Protein AF-0000000085031029 (afdb_homodimer)

Nearest PDB structures (foldseek):
  2dum-assembly1_A  TM=6.840E-01  e=2.178E-05  Pyrococcus horikoshii OT3
  7d19-assembly1_A  TM=6.521E-01  e=1.868E-03  Mus musculus
  4r2l-assembly1_B-2  TM=5.845E-01  e=8.613E-04  Salmonella enterica subsp. enterica serovar Typhimurium str. LT2
  6fn2-assembly1_A  TM=5.735E-01  e=1.868E-03  Chlamydomonas reinhardtii
  8ijy-assembly1_A  TM=6.039E-01  e=2.074E-01  Synechococcus elongatus PCC 7942 = FACHB-805

Organism: Methanopyrus kandleri (strain AV19 / DSM 6324 / JCM 9639 / NBRC 100938) (NCBI:txid190192)

Sequence (258 aa):
MTRYVVLLDGSEASFEALEHALEEADEVIGVYLIDCRAFKGLNEDMARALEEFMRQEAELIRETVEKRGAEFEIVRGEGPEAVMEYAREVGADAVVVGVGHIPRFEDITFRRGIEGHVRDVPVVLVPSRMTRYVVLLDGSEASFEALEHALEEADEVIGVYLIDCRAFKGLNEDMARALEEFMRQEAELIRETVEKRGAEFEIVRGEGPEAVMEYAREVGADAVVVGVGHIPRFEDITFRRGIEGHVRDVPVVLVPSR

pLDDT: mean 88.59, std 15.65, range [34.97, 98.81]

InterPro domains:
  IPR006016 UspA [PF00582] (3-107)
  IPR014729 Rossmann-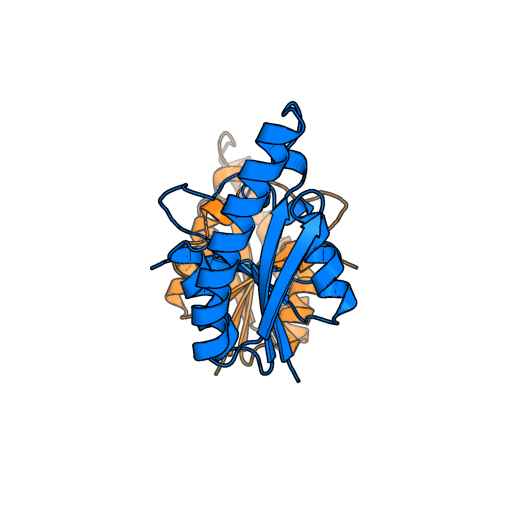like alpha/beta/alpha sandwich fold [G3DSA:3.40.50.620] (1-127)

Radius of gyration: 19.66 Å; Cα contacts (8 Å, |Δi|>4): 503; chains: 2; bounding box: 40×57×43 Å

Solvent-accessible surface area (backbone atoms only — not comparable to full-atom values): 13547 Å² total; per-residue (Å²): 135,46,31,32,30,25,51,40,78,80,43,70,22,22,51,47,22,43,53,52,43,60,75,74,29,77,38,43,34,38,31,31,73,49,45,55,67,78,41,65,92,49,53,72,68,58,36,52,52,50,51,50,52,50,50,53,53,44,50,57,45,39,53,59,38,45,74,70,73,27,43,69,47,80,43,74,32,66,47,47,59,39,56,52,50,50,33,58,73,73,60,32,64,26,37,32,35,34,34,53,85,72,54,70,82,49,43,78,54,54,46,66,43,46,63,77,67,41,56,89,39,27,34,34,38,25,37,36,131,136,48,29,31,30,25,51,42,78,79,43,72,20,22,48,49,24,43,53,52,43,59,73,72,30,76,38,42,34,38,31,32,72,48,47,55,68,78,41,66,91,50,52,70,69,57,36,51,52,52,49,52,52,51,50,53,52,44,51,57,45,38,54,58,40,46,74,72,74,27,44,68,46,78,43,75,33,66,46,46,60,41,57,49,49,49,34,59,73,73,60,32,64,26,38,31,35,36,34,52,86,73,56,66,84,47,47,78,53,53,45,69,43,45,66,77,65,41,56,86,40,28,37,33,41,26,38,36,129

Structure (mmCIF, N/CA/C/O backbone):
data_AF-0000000085031029-model_v1
#
loop_
_entity.id
_entity.type
_entity.pdbx_description
1 polymer 'Predicted nucleotide-binding protein related to universal stress protein, UspA'
#
loop_
_atom_site.group_PDB
_atom_site.id
_atom_site.type_symbol
_atom_site.label_atom_id
_atom_site.label_alt_id
_atom_site.label_comp_id
_atom_site.label_asym_id
_atom_site.label_entity_id
_atom_site.label_seq_id
_atom_site.pdbx_PDB_ins_code
_atom_site.Cartn_x
_atom_site.Cartn_y
_atom_site.Cartn_z
_atom_site.occupancy
_atom_site.B_iso_or_equiv
_atom_site.auth_seq_id
_atom_site.auth_comp_id
_atom_site.auth_asym_id
_atom_site.auth_atom_id
_atom_site.pdbx_PDB_model_num
ATOM 1 N N . MET A 1 1 ? 18.891 -9.5 2.553 1 89.44 1 MET A N 1
ATOM 2 C CA . MET A 1 1 ? 18.422 -9.484 1.169 1 89.44 1 MET A CA 1
ATOM 3 C C . MET A 1 1 ? 16.938 -9.188 1.098 1 89.44 1 MET A C 1
ATOM 5 O O . MET A 1 1 ? 16.141 -9.797 1.817 1 89.44 1 MET A O 1
ATOM 9 N N . THR A 1 2 ? 16.438 -8.195 0.351 1 95.81 2 THR A N 1
ATOM 10 C CA . THR A 1 2 ? 15.047 -7.766 0.249 1 95.81 2 THR A CA 1
ATOM 11 C C . THR A 1 2 ? 14.32 -8.531 -0.855 1 95.81 2 THR A C 1
ATOM 13 O O . THR A 1 2 ? 14.789 -8.578 -1.995 1 95.81 2 THR A O 1
ATOM 16 N N . ARG A 1 3 ? 13.242 -9.219 -0.499 1 98.44 3 ARG A N 1
ATOM 17 C CA . ARG A 1 3 ? 12.445 -10.016 -1.428 1 98.44 3 ARG A CA 1
ATOM 18 C C . ARG A 1 3 ? 11.047 -9.422 -1.587 1 98.44 3 ARG A C 1
ATOM 20 O O . ARG A 1 3 ? 10.336 -9.219 -0.6 1 98.44 3 ARG A O 1
ATOM 27 N N . TYR A 1 4 ? 10.641 -9.172 -2.848 1 98.56 4 TYR A N 1
ATOM 28 C CA . TYR A 1 4 ? 9.289 -8.688 -3.127 1 98.56 4 TYR A CA 1
ATOM 29 C C . TYR A 1 4 ? 8.516 -9.688 -3.975 1 98.56 4 TYR A C 1
ATOM 31 O O . TYR A 1 4 ? 9.086 -10.359 -4.832 1 98.56 4 TYR A O 1
ATOM 39 N N . VAL A 1 5 ? 7.305 -9.75 -3.676 1 98 5 VAL A N 1
ATOM 40 C CA . VAL A 1 5 ? 6.344 -10.43 -4.535 1 98 5 VAL A CA 1
ATOM 41 C C . VAL A 1 5 ? 5.484 -9.406 -5.27 1 98 5 VAL A C 1
ATOM 43 O O . VAL A 1 5 ? 4.941 -8.484 -4.656 1 98 5 VAL A O 1
ATOM 46 N N . VAL A 1 6 ? 5.402 -9.547 -6.594 1 97.12 6 VAL A N 1
ATOM 47 C CA . VAL A 1 6 ? 4.637 -8.609 -7.406 1 97.12 6 VAL A CA 1
ATOM 48 C C . VAL A 1 6 ? 3.432 -9.312 -8.016 1 97.12 6 VAL A C 1
ATOM 50 O O . VAL A 1 6 ? 3.578 -10.352 -8.672 1 97.12 6 VAL A O 1
ATOM 53 N N . LEU A 1 7 ? 2.26 -8.75 -7.746 1 95.12 7 LEU A N 1
ATOM 54 C CA . LEU A 1 7 ? 1.066 -9.281 -8.391 1 95.12 7 LEU A CA 1
ATOM 55 C C . LEU A 1 7 ? 0.965 -8.797 -9.836 1 95.12 7 LEU A C 1
ATOM 57 O O . LEU A 1 7 ? 0.921 -7.594 -10.086 1 95.12 7 LEU A O 1
ATOM 61 N N . LEU A 1 8 ? 0.876 -9.789 -10.758 1 94.88 8 LEU A N 1
ATOM 62 C CA . LEU A 1 8 ? 0.839 -9.469 -12.18 1 94.88 8 LEU A CA 1
ATOM 63 C C . LEU A 1 8 ? -0.472 -9.93 -12.805 1 94.88 8 LEU A C 1
ATOM 65 O O . LEU A 1 8 ? -0.967 -11.016 -12.492 1 94.88 8 LEU A O 1
ATOM 69 N N . ASP A 1 9 ? -0.944 -9.031 -13.656 1 90.62 9 ASP A N 1
ATOM 70 C CA . ASP A 1 9 ? -2.16 -9.398 -14.375 1 90.62 9 ASP A CA 1
ATOM 71 C C . ASP A 1 9 ? -2.043 -9.062 -15.859 1 90.62 9 ASP A C 1
ATOM 73 O O . ASP A 1 9 ? -3.041 -9.062 -16.578 1 90.62 9 ASP A O 1
ATOM 77 N N . GLY A 1 10 ? -0.882 -8.641 -16.25 1 91.31 10 GLY A N 1
ATOM 78 C CA . GLY A 1 10 ? -0.635 -8.336 -17.656 1 91.31 10 GLY A CA 1
ATOM 79 C C . GLY A 1 10 ? -0.913 -6.887 -18.016 1 91.31 10 GLY A C 1
ATOM 80 O O . GLY A 1 10 ? -0.657 -6.457 -19.141 1 91.31 10 GLY A O 1
ATOM 81 N N . SER A 1 11 ? -1.438 -6.121 -17.094 1 88.25 11 SER A N 1
ATOM 82 C CA . SER A 1 11 ? -1.7 -4.707 -17.359 1 88.25 11 SER A CA 1
ATOM 83 C C . SER A 1 11 ? -0.416 -3.887 -17.297 1 88.25 11 SER A C 1
ATOM 85 O O . SER A 1 11 ? 0.598 -4.348 -16.766 1 88.25 11 SER A O 1
ATOM 87 N N . GLU A 1 12 ? -0.52 -2.711 -17.844 1 90.5 12 GLU A N 1
ATOM 88 C CA . GLU A 1 12 ? 0.608 -1.786 -17.781 1 90.5 12 GLU A CA 1
ATOM 89 C C . GLU A 1 12 ? 0.966 -1.449 -16.328 1 90.5 12 GLU A C 1
ATOM 91 O O . GLU A 1 12 ? 2.145 -1.403 -15.969 1 90.5 12 GLU A O 1
ATOM 96 N N . ALA A 1 13 ? -0.049 -1.291 -15.523 1 90.94 13 ALA A N 1
ATOM 97 C CA . ALA A 1 13 ? 0.169 -0.956 -14.117 1 90.94 13 ALA A CA 1
ATOM 98 C C . ALA A 1 13 ? 0.934 -2.064 -13.398 1 90.94 13 ALA A C 1
ATOM 100 O O . ALA A 1 13 ? 1.821 -1.791 -12.586 1 90.94 13 ALA A O 1
ATOM 101 N N . SER A 1 14 ? 0.555 -3.336 -13.695 1 92.94 14 SER A N 1
ATOM 102 C CA . SER A 1 14 ? 1.222 -4.441 -13.016 1 92.94 14 SER A CA 1
ATOM 103 C C . SER A 1 14 ? 2.68 -4.559 -13.445 1 92.94 14 SER A C 1
ATOM 105 O O . SER A 1 14 ? 3.541 -4.93 -12.648 1 92.94 14 SER A O 1
ATOM 107 N N . PHE A 1 15 ? 3.008 -4.188 -14.672 1 94.44 15 PHE A N 1
ATOM 108 C CA . PHE A 1 15 ? 4.395 -4.254 -15.117 1 94.44 15 PHE A CA 1
ATOM 109 C C . PHE A 1 15 ? 5.191 -3.074 -14.578 1 94.44 15 PHE A C 1
ATOM 111 O O . PHE A 1 15 ? 6.383 -3.203 -14.289 1 94.44 15 PHE A O 1
ATOM 118 N N . GLU A 1 16 ? 4.535 -1.964 -14.43 1 94.31 16 GLU A N 1
ATOM 119 C CA . GLU A 1 16 ? 5.207 -0.858 -13.758 1 94.31 16 GLU A CA 1
ATOM 120 C C . GLU A 1 16 ? 5.547 -1.215 -12.312 1 94.31 16 GLU A C 1
ATOM 122 O O . GLU A 1 16 ? 6.602 -0.836 -11.805 1 94.31 16 GLU A O 1
ATOM 127 N N . ALA A 1 17 ? 4.629 -1.928 -11.703 1 95.25 17 ALA A N 1
ATOM 128 C CA . ALA A 1 17 ? 4.91 -2.434 -10.359 1 95.25 17 ALA A CA 1
ATOM 129 C C . ALA A 1 17 ? 6.117 -3.365 -10.367 1 95.25 17 ALA A C 1
ATOM 131 O O . ALA A 1 17 ? 6.941 -3.332 -9.445 1 95.25 17 ALA A O 1
ATOM 132 N N . LEU A 1 18 ? 6.211 -4.172 -11.398 1 97.5 18 LEU A N 1
ATOM 133 C CA . LEU A 1 18 ? 7.355 -5.066 -11.523 1 97.5 18 LEU A CA 1
ATOM 134 C C . LEU A 1 18 ? 8.656 -4.27 -11.633 1 97.5 18 LEU A C 1
ATOM 136 O O . LEU A 1 18 ? 9.633 -4.578 -10.953 1 97.5 18 LEU A O 1
ATOM 140 N N . GLU A 1 19 ? 8.656 -3.271 -12.438 1 97.56 19 GLU A N 1
ATOM 141 C CA . GLU A 1 19 ? 9.852 -2.443 -12.594 1 97.56 19 GLU A CA 1
ATOM 142 C C . GLU A 1 19 ? 10.242 -1.781 -11.273 1 97.56 19 GLU A C 1
ATOM 144 O O . GLU A 1 19 ? 11.422 -1.756 -10.914 1 97.56 19 GLU A O 1
ATOM 149 N N . HIS A 1 20 ? 9.258 -1.261 -10.625 1 96.69 20 HIS A N 1
ATOM 150 C CA . HIS A 1 20 ? 9.492 -0.666 -9.312 1 96.69 20 HIS A CA 1
ATOM 151 C C . HIS A 1 20 ? 10.141 -1.667 -8.359 1 96.69 20 HIS A C 1
ATOM 153 O O . HIS A 1 20 ? 11.117 -1.342 -7.68 1 96.69 20 HIS A O 1
ATOM 159 N N . ALA A 1 21 ? 9.578 -2.859 -8.32 1 98.06 21 ALA A N 1
ATOM 160 C CA . ALA A 1 21 ? 10.086 -3.906 -7.434 1 98.06 21 ALA A CA 1
ATOM 161 C C . ALA A 1 21 ? 11.531 -4.262 -7.773 1 98.06 21 ALA A C 1
ATOM 163 O O . ALA A 1 21 ? 12.352 -4.457 -6.875 1 98.06 21 ALA A O 1
ATOM 164 N N . LEU A 1 22 ? 11.828 -4.312 -9.047 1 98.06 22 LEU A N 1
ATOM 165 C CA . LEU A 1 22 ? 13.164 -4.688 -9.484 1 98.06 22 LEU A CA 1
ATOM 166 C C . LEU A 1 22 ? 14.188 -3.635 -9.078 1 98.06 22 LEU A C 1
ATOM 168 O O . LEU A 1 22 ? 15.352 -3.953 -8.844 1 98.06 22 LEU A O 1
ATOM 172 N N . GLU A 1 23 ? 13.781 -2.412 -8.93 1 96.31 23 GLU A N 1
ATOM 173 C CA . GLU A 1 23 ? 14.664 -1.328 -8.5 1 96.31 23 GLU A CA 1
ATOM 174 C C . GLU A 1 23 ? 14.891 -1.361 -6.992 1 96.31 23 GLU A C 1
ATOM 176 O O . GLU A 1 23 ? 15.93 -0.913 -6.504 1 96.31 23 GLU A O 1
ATOM 181 N N . GLU A 1 24 ? 13.992 -1.952 -6.312 1 95.5 24 GLU A N 1
ATOM 182 C CA . GLU A 1 24 ? 13.984 -1.757 -4.867 1 95.5 24 GLU A CA 1
ATOM 183 C C . GLU A 1 24 ? 14.406 -3.029 -4.137 1 95.5 24 GLU A C 1
ATOM 185 O O . GLU A 1 24 ? 14.82 -2.977 -2.977 1 95.5 24 GLU A O 1
ATOM 190 N N . ALA A 1 25 ? 14.281 -4.188 -4.773 1 97.25 25 ALA A N 1
ATOM 191 C CA . ALA A 1 25 ? 14.484 -5.449 -4.066 1 97.25 25 ALA A CA 1
ATOM 192 C C . ALA A 1 25 ? 15.609 -6.262 -4.707 1 97.25 25 ALA A C 1
ATOM 194 O O . ALA A 1 25 ? 15.891 -6.117 -5.898 1 97.25 25 ALA A O 1
ATOM 195 N N . ASP A 1 26 ? 16.172 -7.086 -3.934 1 97.69 26 ASP A N 1
ATOM 196 C CA . ASP A 1 26 ? 17.219 -7.973 -4.418 1 97.69 26 ASP A CA 1
ATOM 197 C C . ASP A 1 26 ? 16.641 -9.172 -5.16 1 97.69 26 ASP A C 1
ATOM 199 O O . ASP A 1 26 ? 17.234 -9.672 -6.113 1 97.69 26 ASP A O 1
ATOM 203 N N . GLU A 1 27 ? 15.562 -9.625 -4.688 1 98.44 27 GLU A N 1
ATOM 204 C CA . GLU A 1 27 ? 14.836 -10.75 -5.273 1 98.44 27 GLU A CA 1
ATOM 205 C C . GLU A 1 27 ? 13.383 -10.383 -5.551 1 98.44 27 GLU A C 1
ATOM 207 O O . GLU A 1 27 ? 12.688 -9.859 -4.676 1 98.44 27 GLU A O 1
ATOM 212 N N . VAL A 1 28 ? 12.984 -10.656 -6.773 1 98.75 28 VAL A N 1
ATOM 213 C CA . VAL A 1 28 ? 11.609 -10.336 -7.152 1 98.75 28 VAL A CA 1
ATOM 214 C C . VAL A 1 28 ? 10.938 -11.578 -7.73 1 98.75 28 VAL A C 1
ATOM 216 O O . VAL A 1 28 ? 11.492 -12.25 -8.602 1 98.75 28 VAL A O 1
ATOM 219 N N . ILE A 1 29 ? 9.766 -11.852 -7.184 1 98.81 29 ILE A N 1
ATOM 220 C CA . ILE A 1 29 ? 8.938 -12.938 -7.707 1 98.81 29 ILE A CA 1
ATOM 221 C C . ILE A 1 29 ? 7.629 -12.359 -8.242 1 98.81 29 ILE A C 1
ATOM 223 O O . ILE A 1 29 ? 6.824 -11.82 -7.488 1 98.81 29 ILE A O 1
ATOM 227 N N . GLY A 1 30 ? 7.469 -12.422 -9.531 1 98.44 30 GLY A N 1
ATOM 228 C CA . GLY A 1 30 ? 6.164 -12.133 -10.102 1 98.44 30 GLY A CA 1
ATOM 229 C C . GLY A 1 30 ? 5.156 -13.25 -9.891 1 98.44 30 GLY A C 1
ATOM 230 O O . GLY A 1 30 ? 5.488 -14.43 -10.062 1 98.44 30 GLY A O 1
ATOM 231 N N . VAL A 1 31 ? 3.949 -12.852 -9.578 1 97.44 31 VAL A N 1
ATOM 232 C CA . VAL A 1 31 ? 2.916 -13.844 -9.312 1 97.44 31 VAL A CA 1
ATOM 233 C C . VAL A 1 31 ? 1.688 -13.562 -10.172 1 97.44 31 VAL A C 1
ATOM 235 O O . VAL A 1 31 ? 1.285 -12.406 -10.32 1 97.44 31 VAL A O 1
ATOM 238 N N . TYR A 1 32 ? 1.168 -14.562 -10.734 1 96.44 32 TYR A N 1
ATOM 239 C CA . TYR A 1 32 ? -0.135 -14.555 -11.391 1 96.44 32 TYR A CA 1
ATOM 240 C C . TYR A 1 32 ? -1.143 -15.398 -10.617 1 96.44 32 TYR A C 1
ATOM 242 O O . TYR A 1 32 ? -0.899 -16.578 -10.344 1 96.44 32 TYR A O 1
ATOM 250 N N . LEU A 1 33 ? -2.268 -14.758 -10.289 1 94.88 33 LEU A N 1
ATOM 251 C CA . LEU A 1 33 ? -3.271 -15.438 -9.484 1 94.88 33 LEU A CA 1
ATOM 252 C C . LEU A 1 33 ? -4.344 -16.078 -10.367 1 94.88 33 LEU A C 1
ATOM 254 O O . LEU A 1 33 ? -4.973 -15.383 -11.172 1 94.88 33 LEU A O 1
ATOM 258 N N . ILE A 1 34 ? -4.434 -17.328 -10.297 1 94.38 34 ILE A N 1
ATOM 259 C CA . ILE A 1 34 ? -5.637 -17.984 -10.789 1 94.38 34 ILE A CA 1
ATOM 260 C C . ILE A 1 34 ? -6.707 -17.984 -9.695 1 94.38 34 ILE A C 1
ATOM 262 O O . ILE A 1 34 ? -6.695 -18.859 -8.812 1 94.38 34 ILE A O 1
ATOM 266 N N . ASP A 1 35 ? -7.547 -17.016 -9.789 1 91.12 35 ASP A N 1
ATOM 267 C CA . ASP A 1 35 ? -8.578 -16.828 -8.781 1 91.12 35 ASP A CA 1
ATOM 268 C C . ASP A 1 35 ? -9.742 -17.797 -8.992 1 91.12 35 ASP A C 1
ATOM 270 O O . ASP A 1 35 ? -10.547 -17.609 -9.906 1 91.12 35 ASP A O 1
ATOM 274 N N . CYS A 1 36 ? -9.891 -18.672 -8.094 1 91.75 36 CYS A N 1
ATOM 275 C CA . CYS A 1 36 ? -10.883 -19.719 -8.227 1 91.75 36 CYS A CA 1
ATOM 276 C C . CYS A 1 36 ? -12.297 -19.172 -8.125 1 91.75 36 CYS A C 1
ATOM 278 O O . CYS A 1 36 ? -13.258 -19.812 -8.555 1 91.75 36 CYS A O 1
ATOM 280 N N . ARG A 1 37 ? -12.398 -17.969 -7.629 1 90.5 37 ARG A N 1
ATOM 281 C CA . ARG A 1 37 ? -13.711 -17.328 -7.543 1 90.5 37 ARG A CA 1
ATOM 282 C C . ARG A 1 37 ? -14.289 -17.078 -8.93 1 90.5 37 ARG A C 1
ATOM 284 O O . ARG A 1 37 ? -15.508 -16.984 -9.094 1 90.5 37 ARG A O 1
ATOM 291 N N . ALA A 1 38 ? -13.461 -16.984 -9.922 1 88.38 38 ALA A N 1
ATOM 292 C CA . ALA A 1 38 ? -13.875 -16.688 -11.289 1 88.38 38 ALA A CA 1
ATOM 293 C C . ALA A 1 38 ? -14.594 -17.891 -11.906 1 88.38 38 ALA A C 1
ATOM 295 O O . ALA A 1 38 ? -15.266 -17.766 -12.93 1 88.38 38 ALA A O 1
ATOM 296 N N . PHE A 1 39 ? -14.477 -19.062 -11.25 1 92.69 39 PHE A N 1
ATOM 297 C CA . PHE A 1 39 ? -15.023 -20.297 -11.828 1 92.69 39 PHE A CA 1
ATOM 298 C C . PHE A 1 39 ? -16.406 -20.594 -11.25 1 92.69 39 PHE A C 1
ATOM 300 O O . PHE A 1 39 ? -17.078 -21.516 -11.703 1 92.69 39 PHE A O 1
ATOM 307 N N . LYS A 1 40 ? -16.703 -19.859 -10.266 1 91.5 40 LYS A N 1
ATOM 308 C CA . LYS A 1 40 ? -17.969 -20.141 -9.594 1 91.5 40 LYS A CA 1
ATOM 309 C C . LYS A 1 40 ? -19.141 -20.047 -10.562 1 91.5 40 LYS A C 1
ATOM 311 O O . LYS A 1 40 ? -19.266 -19.078 -11.297 1 91.5 40 LYS A O 1
ATOM 316 N N . GLY A 1 41 ? -20 -21.078 -10.57 1 93.81 41 GLY A N 1
ATOM 317 C CA . GLY A 1 41 ? -21.188 -21.109 -11.391 1 93.81 41 GLY A CA 1
ATOM 318 C C . GLY A 1 41 ? -20.953 -21.656 -12.781 1 93.81 41 GLY A C 1
ATOM 319 O O . GLY A 1 41 ? -21.891 -21.812 -13.562 1 93.81 41 GLY A O 1
ATOM 320 N N . LEU A 1 42 ? -19.703 -21.859 -13.156 1 95.44 42 LEU A N 1
ATOM 321 C CA . LEU A 1 42 ? -19.375 -22.422 -14.469 1 95.44 42 LEU A CA 1
ATOM 322 C C . LEU A 1 42 ? -19.453 -23.938 -14.453 1 95.44 42 LEU A C 1
ATOM 324 O O . LEU A 1 42 ? -19.172 -24.562 -13.438 1 95.44 42 LEU A O 1
ATOM 328 N N . ASN A 1 43 ? -19.922 -24.438 -15.516 1 96 43 ASN A N 1
ATOM 329 C CA . ASN A 1 43 ? -19.781 -25.891 -15.625 1 96 43 ASN A CA 1
ATOM 330 C C . ASN A 1 43 ? -18.344 -26.312 -15.875 1 96 43 ASN A C 1
ATOM 332 O O . ASN A 1 43 ? -17.469 -25.453 -16.078 1 96 43 ASN A O 1
ATOM 336 N N . GLU A 1 44 ? -18.109 -27.594 -15.922 1 95.5 44 GLU A N 1
ATOM 337 C CA . GLU A 1 44 ? -16.75 -28.109 -15.953 1 95.5 44 GLU A CA 1
ATOM 338 C C . GLU A 1 44 ? -16.031 -27.703 -17.234 1 95.5 44 GLU A C 1
ATOM 340 O O . GLU A 1 44 ? -14.867 -27.312 -17.203 1 95.5 44 GLU A O 1
ATOM 345 N N . ASP A 1 45 ? -16.734 -27.781 -18.328 1 96.44 45 ASP A N 1
ATOM 346 C CA . ASP A 1 45 ? -16.125 -27.469 -19.625 1 96.44 45 ASP A CA 1
ATOM 347 C C . ASP A 1 45 ? -15.758 -26 -19.703 1 96.44 45 ASP A C 1
ATOM 349 O O . ASP A 1 45 ? -14.672 -25.656 -20.172 1 96.44 45 ASP A O 1
ATOM 353 N N . MET A 1 46 ? -16.609 -25.219 -19.234 1 96.75 46 MET A N 1
ATOM 354 C CA . MET A 1 46 ? -16.375 -23.781 -19.25 1 96.75 46 MET A CA 1
ATOM 355 C C . MET A 1 46 ? -15.242 -23.406 -18.312 1 96.75 46 MET A C 1
ATOM 357 O O . MET A 1 46 ? -14.414 -22.547 -18.625 1 96.75 46 MET A O 1
ATOM 361 N N . ALA A 1 47 ? -15.227 -24.031 -17.156 1 95.69 47 ALA A N 1
ATOM 362 C CA . ALA A 1 47 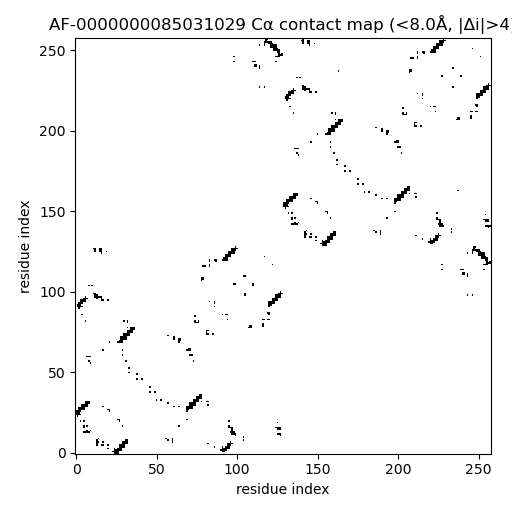? -14.172 -23.781 -16.172 1 95.69 47 ALA A CA 1
ATOM 363 C C . ALA A 1 47 ? -12.805 -24.172 -16.719 1 95.69 47 ALA A C 1
ATOM 365 O O . ALA A 1 47 ? -11.828 -23.422 -16.578 1 95.69 47 ALA A O 1
ATOM 366 N N . ARG A 1 48 ? -12.805 -25.281 -17.344 1 95.94 48 ARG A N 1
ATOM 367 C CA . ARG A 1 48 ? -11.555 -25.766 -17.922 1 95.94 48 ARG A CA 1
ATOM 368 C C . ARG A 1 48 ? -11.055 -24.828 -19.016 1 95.94 48 ARG A C 1
ATOM 370 O O . ARG A 1 48 ? -9.859 -24.516 -19.078 1 95.94 48 ARG A O 1
ATOM 377 N N . ALA A 1 49 ? -11.922 -24.391 -19.828 1 96.5 49 ALA A N 1
ATOM 378 C CA . ALA A 1 49 ? -11.555 -23.469 -20.906 1 96.5 49 ALA A CA 1
ATOM 379 C C . ALA A 1 49 ? -11.023 -22.156 -20.359 1 96.5 49 ALA A C 1
ATOM 381 O O . ALA A 1 49 ? -10.016 -21.625 -20.844 1 96.5 49 ALA A O 1
ATOM 382 N N . LEU A 1 50 ? -11.68 -21.656 -19.359 1 95.38 50 LEU A N 1
ATOM 383 C CA . LEU A 1 50 ? -11.258 -20.391 -18.766 1 95.38 50 LEU A CA 1
ATOM 384 C C . LEU A 1 50 ? -9.891 -20.547 -18.109 1 95.38 50 LEU A C 1
ATOM 386 O O . LEU A 1 50 ? -9.031 -19.672 -18.25 1 95.38 50 LEU A O 1
ATOM 390 N N . GLU A 1 51 ? -9.719 -21.578 -17.406 1 95.12 51 GLU A N 1
ATOM 391 C CA . GLU A 1 51 ? -8.43 -21.781 -16.75 1 95.12 51 GLU A CA 1
ATOM 392 C C . GLU A 1 51 ? -7.301 -21.891 -17.781 1 95.12 51 GLU A C 1
ATOM 394 O O . GLU A 1 51 ? -6.203 -21.375 -17.562 1 95.12 51 GLU A O 1
ATOM 399 N N . GLU A 1 52 ? -7.621 -22.594 -18.844 1 96.06 52 GLU A N 1
ATOM 400 C CA . GLU A 1 52 ? -6.621 -22.703 -19.906 1 96.06 52 GLU A CA 1
ATOM 401 C C . GLU A 1 52 ? -6.254 -21.328 -20.453 1 96.06 52 GLU A C 1
ATOM 403 O O . GLU A 1 52 ? -5.082 -21.047 -20.719 1 96.06 52 GLU A O 1
ATOM 408 N N . PHE A 1 53 ? -7.25 -20.562 -20.688 1 95.69 53 PHE A N 1
ATOM 409 C CA . PHE A 1 53 ? -7.02 -19.188 -21.141 1 95.69 53 PHE A CA 1
ATOM 410 C C . PHE A 1 53 ? -6.145 -18.438 -20.156 1 95.69 53 PHE A C 1
ATOM 412 O O . PHE A 1 53 ? -5.184 -17.766 -20.547 1 95.69 53 PHE A O 1
ATOM 419 N N . MET A 1 54 ? -6.406 -18.547 -18.875 1 95.38 54 MET A N 1
ATOM 420 C CA . MET A 1 54 ? -5.641 -17.859 -17.828 1 95.38 54 MET A CA 1
ATOM 421 C C . MET A 1 54 ? -4.199 -18.359 -17.797 1 95.38 54 MET A C 1
ATOM 423 O O . MET A 1 54 ? -3.271 -17.562 -17.625 1 95.38 54 MET A O 1
ATOM 427 N N . ARG A 1 55 ? -4.039 -19.625 -17.984 1 96.44 55 ARG A N 1
ATOM 428 C CA . ARG A 1 55 ? -2.697 -20.188 -17.984 1 96.44 55 ARG A CA 1
ATOM 429 C C . ARG A 1 55 ? -1.882 -19.672 -19.172 1 96.44 55 ARG A C 1
ATOM 431 O O . ARG A 1 55 ? -0.689 -19.406 -19.031 1 96.44 55 ARG A O 1
ATOM 438 N N . GLN A 1 56 ? -2.52 -19.594 -20.281 1 96.69 56 GLN A N 1
ATOM 439 C CA . GLN A 1 56 ? -1.833 -19.047 -21.438 1 96.69 56 GLN A CA 1
ATOM 440 C C . GLN A 1 56 ? -1.406 -17.609 -21.203 1 96.69 56 GLN A C 1
ATOM 442 O O . GLN A 1 56 ? -0.289 -17.219 -21.547 1 96.69 56 GLN A O 1
ATOM 447 N N . GLU A 1 57 ? -2.307 -16.844 -20.672 1 95.56 57 GLU A N 1
ATOM 448 C CA . GLU A 1 57 ? -1.971 -15.477 -20.312 1 95.56 57 GLU A CA 1
ATOM 449 C C . GLU A 1 57 ? -0.796 -15.43 -19.328 1 95.56 57 GLU A C 1
ATOM 451 O O . GLU A 1 57 ? 0.128 -14.633 -19.5 1 95.56 57 GLU A O 1
ATOM 456 N N . ALA A 1 58 ? -0.847 -16.312 -18.391 1 97.25 58 ALA A N 1
ATOM 457 C CA . ALA A 1 58 ? 0.207 -16.375 -17.375 1 97.25 58 ALA A CA 1
ATOM 458 C C . ALA A 1 58 ? 1.561 -16.672 -18.016 1 97.25 58 ALA A C 1
ATOM 460 O O . ALA A 1 58 ? 2.58 -16.109 -17.625 1 97.25 58 ALA A O 1
ATOM 461 N N . GLU A 1 59 ? 1.539 -17.547 -18.984 1 97.69 59 GLU A N 1
ATOM 462 C CA . GLU A 1 59 ? 2.791 -17.922 -19.641 1 97.69 59 GLU A CA 1
ATOM 463 C C . GLU A 1 59 ? 3.391 -16.75 -20.406 1 97.69 59 GLU A C 1
ATOM 465 O O . GLU A 1 59 ? 4.613 -16.578 -20.438 1 97.69 59 GLU A O 1
ATOM 470 N N . LEU A 1 60 ? 2.566 -15.992 -21 1 97.06 60 LEU A N 1
ATOM 471 C CA . LEU A 1 60 ? 3.053 -14.797 -21.672 1 97.06 60 LEU A CA 1
ATOM 472 C C . LEU A 1 60 ? 3.672 -13.82 -20.688 1 97.06 60 LEU A C 1
ATOM 474 O O . LEU A 1 60 ? 4.727 -13.242 -20.953 1 97.06 60 LEU A O 1
ATOM 478 N N . ILE A 1 61 ? 3.059 -13.711 -19.578 1 97.5 61 ILE A N 1
ATOM 479 C CA . ILE A 1 61 ? 3.561 -12.828 -18.531 1 97.5 61 ILE A CA 1
ATOM 480 C C . ILE A 1 61 ? 4.875 -13.383 -17.969 1 97.5 61 ILE A C 1
ATOM 482 O O . ILE A 1 61 ? 5.816 -12.625 -17.734 1 97.5 61 ILE A O 1
ATOM 486 N N . ARG A 1 62 ? 4.93 -14.68 -17.812 1 98.44 62 ARG A N 1
ATOM 487 C CA . ARG A 1 62 ? 6.141 -15.336 -17.328 1 98.44 62 ARG A CA 1
ATOM 488 C C . ARG A 1 62 ? 7.348 -14.953 -18.188 1 98.44 62 ARG A C 1
ATOM 490 O O . ARG A 1 62 ? 8.398 -14.594 -17.656 1 98.44 62 ARG A O 1
ATOM 497 N N . GLU A 1 63 ? 7.168 -15.008 -19.438 1 97.88 63 GLU A N 1
ATOM 498 C CA . GLU A 1 63 ? 8.266 -14.703 -20.344 1 97.88 63 GLU A CA 1
ATOM 499 C C . GLU A 1 63 ? 8.797 -13.289 -20.109 1 97.88 63 GLU A C 1
ATOM 501 O O . GLU A 1 63 ? 10.016 -13.078 -20.047 1 97.88 63 GLU A O 1
ATOM 506 N N . THR A 1 64 ? 7.91 -12.383 -20 1 96.81 64 THR A N 1
ATOM 507 C CA . THR A 1 64 ? 8.281 -10.992 -19.781 1 96.81 64 THR A CA 1
ATOM 508 C C . THR A 1 64 ? 9 -10.836 -18.438 1 96.81 64 THR A C 1
ATOM 510 O O . THR A 1 64 ? 10.023 -10.156 -18.344 1 96.81 64 THR A O 1
ATOM 513 N N . VAL A 1 65 ? 8.516 -11.469 -17.453 1 98.5 65 VAL A N 1
ATOM 514 C CA . VAL A 1 65 ? 9.031 -11.367 -16.094 1 98.5 65 VAL A CA 1
ATOM 515 C C . VAL A 1 65 ? 10.43 -11.984 -16.016 1 98.5 65 VAL A C 1
ATOM 517 O O . VAL A 1 65 ? 11.359 -11.375 -15.484 1 98.5 65 VAL A O 1
ATOM 520 N N . GLU A 1 66 ? 10.578 -13.141 -16.625 1 98.19 66 GLU A N 1
ATOM 521 C CA . GLU A 1 66 ? 11.859 -13.852 -16.578 1 98.19 66 GLU A CA 1
ATOM 522 C C . GLU A 1 66 ? 12.914 -13.141 -17.422 1 98.19 66 GLU A C 1
ATOM 524 O O . GLU A 1 66 ? 14.094 -13.133 -17.062 1 98.19 66 GLU A O 1
ATOM 529 N N . LYS A 1 67 ? 12.484 -12.484 -18.438 1 97.62 67 LYS A N 1
ATOM 530 C CA . LYS A 1 67 ? 13.398 -11.695 -19.25 1 97.62 67 LYS A CA 1
ATOM 531 C C . LYS A 1 67 ? 13.977 -10.523 -18.453 1 97.62 67 LYS A C 1
ATOM 533 O O . LYS A 1 67 ? 15.086 -10.062 -18.734 1 97.62 67 LYS A O 1
ATOM 538 N N . ARG A 1 68 ? 13.305 -10.125 -17.469 1 97.19 68 ARG A N 1
ATOM 539 C CA . ARG A 1 68 ? 13.734 -9 -16.656 1 97.19 68 ARG A CA 1
ATOM 540 C C . ARG A 1 68 ? 14.539 -9.469 -15.445 1 97.19 68 ARG A C 1
ATOM 542 O O . ARG A 1 68 ? 14.93 -8.656 -14.602 1 97.19 68 ARG A O 1
ATOM 549 N N . GLY A 1 69 ? 14.664 -10.758 -15.305 1 96.94 69 GLY A N 1
ATOM 550 C CA . GLY A 1 69 ? 15.516 -11.305 -14.25 1 96.94 69 GLY A CA 1
ATOM 551 C C . GLY A 1 69 ? 14.75 -11.633 -12.984 1 96.94 69 GLY A C 1
ATOM 552 O O . GLY A 1 69 ? 15.352 -11.828 -11.922 1 96.94 69 GLY A O 1
ATOM 553 N N . ALA A 1 70 ? 13.445 -11.68 -13.117 1 98.62 70 ALA A N 1
ATOM 554 C CA . ALA A 1 70 ? 12.633 -12.023 -11.953 1 98.62 70 ALA A CA 1
ATOM 555 C C . ALA A 1 70 ? 12.086 -13.445 -12.062 1 98.62 70 ALA A C 1
ATOM 557 O O . ALA A 1 70 ? 11.977 -13.992 -13.164 1 98.62 70 ALA A O 1
ATOM 558 N N . GLU A 1 71 ? 11.828 -14.008 -10.938 1 98.69 71 GLU A N 1
ATOM 559 C CA . GLU A 1 71 ? 11.133 -15.297 -10.914 1 98.69 71 GLU A CA 1
ATOM 560 C C . GLU A 1 71 ? 9.641 -15.117 -11.164 1 98.69 71 GLU A C 1
ATOM 562 O O . GLU A 1 71 ? 9.125 -14 -11.109 1 98.69 71 GLU A O 1
ATOM 567 N N . PHE A 1 72 ? 9.055 -16.203 -11.523 1 98.75 72 PHE A N 1
ATOM 568 C CA . PHE A 1 72 ? 7.629 -16.141 -11.797 1 98.75 72 PHE A CA 1
ATOM 569 C C . PHE A 1 72 ? 6.914 -17.359 -11.219 1 98.75 72 PHE A C 1
ATOM 571 O O . PHE A 1 72 ? 7.426 -18.469 -11.289 1 98.75 72 PHE A O 1
ATOM 578 N N . GLU A 1 73 ? 5.75 -17.125 -10.602 1 98.56 73 GLU A N 1
ATOM 579 C CA . GLU A 1 73 ? 4.941 -18.188 -10.008 1 98.56 73 GLU A CA 1
ATOM 580 C C . GLU A 1 73 ? 3.459 -18 -10.32 1 98.56 73 GLU A C 1
ATOM 582 O O . GLU A 1 73 ? 2.965 -16.859 -10.328 1 98.56 73 GLU A O 1
ATOM 587 N N . ILE A 1 74 ? 2.773 -19.078 -10.594 1 97.88 74 ILE A N 1
ATOM 588 C CA . ILE A 1 74 ? 1.317 -19.094 -10.672 1 97.88 74 ILE A CA 1
ATOM 589 C C . ILE A 1 74 ? 0.731 -19.578 -9.352 1 97.88 74 ILE A C 1
ATOM 591 O O . ILE A 1 74 ? 1.05 -20.672 -8.883 1 97.88 74 ILE A O 1
ATOM 595 N N . VAL A 1 75 ? -0.1 -18.75 -8.781 1 96.75 75 VAL A N 1
ATOM 596 C CA . VAL A 1 75 ? -0.757 -19.094 -7.52 1 96.75 75 VAL A CA 1
ATOM 597 C C . VAL A 1 75 ? -2.248 -19.312 -7.758 1 96.75 75 VAL A C 1
ATOM 599 O O . VAL A 1 75 ? -2.898 -18.531 -8.445 1 96.75 75 VAL A O 1
ATOM 602 N N . ARG A 1 76 ? -2.676 -20.391 -7.266 1 94.94 76 ARG A N 1
ATOM 603 C CA . ARG A 1 76 ? -4.102 -20.703 -7.34 1 94.94 76 ARG A CA 1
ATOM 604 C C . ARG A 1 76 ? -4.766 -20.562 -5.973 1 94.94 76 ARG A C 1
ATOM 606 O O . ARG A 1 76 ? -4.238 -21.047 -4.973 1 94.94 76 ARG A O 1
ATOM 613 N N . GLY A 1 77 ? -5.832 -19.828 -5.914 1 93 77 GLY A N 1
ATOM 614 C CA . GLY A 1 77 ? -6.535 -19.641 -4.652 1 93 77 GLY A CA 1
ATOM 615 C C . GLY A 1 77 ? -7.707 -18.688 -4.754 1 93 77 GLY A C 1
ATOM 616 O O . GLY A 1 77 ? -8.148 -18.344 -5.855 1 93 77 GLY A O 1
ATOM 617 N N . GLU A 1 78 ? -8.273 -18.391 -3.555 1 88.31 78 GLU A N 1
ATOM 618 C CA . GLU A 1 78 ? -9.445 -17.531 -3.506 1 88.31 78 GLU A CA 1
ATOM 619 C C . GLU A 1 78 ? -9.062 -16.094 -3.152 1 88.31 78 GLU A C 1
ATOM 621 O O . GLU A 1 78 ? -8.891 -15.766 -1.978 1 88.31 78 GLU A O 1
ATOM 626 N N . GLY A 1 79 ? -8.914 -15.281 -4.137 1 84.69 79 GLY A N 1
ATOM 627 C CA . GLY A 1 79 ? -8.75 -13.852 -3.918 1 84.69 79 GLY A CA 1
ATOM 628 C C . GLY A 1 79 ? -7.348 -13.469 -3.479 1 84.69 79 GLY A C 1
ATOM 629 O O . GLY A 1 79 ? -6.418 -14.266 -3.596 1 84.69 79 GLY A O 1
ATOM 630 N N . PRO A 1 80 ? -7.215 -12.328 -2.982 1 83.94 80 PRO A N 1
ATOM 631 C CA . PRO A 1 80 ? -5.914 -11.758 -2.621 1 83.94 80 PRO A CA 1
ATOM 632 C C . PRO A 1 80 ? -5.234 -12.508 -1.481 1 83.94 80 PRO A C 1
ATOM 634 O O . PRO A 1 80 ? -4.008 -12.477 -1.36 1 83.94 80 PRO A O 1
ATOM 637 N N . GLU A 1 81 ? -6.035 -13.156 -0.712 1 87.88 81 GLU A N 1
ATOM 638 C CA . GLU A 1 81 ? -5.48 -13.891 0.421 1 87.88 81 GLU A CA 1
ATOM 639 C C . GLU A 1 81 ? -4.477 -14.945 -0.041 1 87.88 81 GLU A C 1
ATOM 641 O O . GLU A 1 81 ? -3.498 -15.227 0.653 1 87.88 81 GLU A O 1
ATOM 646 N N . ALA A 1 82 ? -4.742 -15.469 -1.183 1 92 82 ALA A N 1
ATOM 647 C CA . ALA A 1 82 ? -3.84 -16.484 -1.716 1 92 82 ALA A CA 1
ATOM 648 C C . ALA A 1 82 ? -2.463 -15.898 -2.012 1 92 82 ALA A C 1
ATOM 650 O O . ALA A 1 82 ? -1.438 -16.531 -1.728 1 92 82 ALA A O 1
ATOM 651 N N . VAL A 1 83 ? -2.406 -14.703 -2.506 1 92.75 83 VAL A N 1
ATOM 652 C CA . VAL A 1 83 ? -1.148 -14.039 -2.824 1 92.75 83 VAL A CA 1
ATOM 653 C C . VAL A 1 83 ? -0.428 -13.648 -1.535 1 92.75 83 VAL A C 1
ATOM 655 O O . VAL A 1 83 ? 0.788 -13.828 -1.42 1 92.75 83 VAL A O 1
ATOM 658 N N . MET A 1 84 ? -1.222 -13.227 -0.559 1 92.62 84 MET A N 1
ATOM 659 C CA . MET A 1 84 ? -0.637 -12.836 0.721 1 92.62 84 MET A CA 1
ATOM 660 C C . MET A 1 84 ? -0.031 -14.039 1.433 1 92.62 84 MET A C 1
ATOM 662 O O . MET A 1 84 ? 1.046 -13.945 2.023 1 92.62 84 MET A O 1
ATOM 666 N N . GLU A 1 85 ? -0.755 -15.133 1.366 1 94 85 GLU A N 1
ATOM 667 C CA . GLU A 1 85 ? -0.251 -16.359 1.979 1 94 85 GLU A CA 1
ATOM 668 C C . GLU A 1 85 ? 1.041 -16.828 1.309 1 94 85 GLU A C 1
ATOM 670 O O . GLU A 1 85 ? 2.002 -17.188 1.987 1 94 85 GLU A O 1
ATOM 675 N N . TYR A 1 86 ? 1.04 -16.75 0.01 1 96.5 86 TYR A N 1
ATOM 676 C CA . TYR A 1 86 ? 2.248 -17.109 -0.72 1 96.5 86 TYR A CA 1
ATOM 677 C C . TYR A 1 86 ? 3.416 -16.219 -0.325 1 96.5 86 TYR A C 1
ATOM 679 O O . TYR A 1 86 ? 4.527 -16.703 -0.088 1 96.5 86 TYR A O 1
ATOM 687 N N . ALA A 1 87 ? 3.166 -14.898 -0.269 1 96.81 87 ALA A N 1
ATOM 688 C CA . ALA A 1 87 ? 4.195 -13.938 0.114 1 96.81 87 ALA A CA 1
ATOM 689 C C . ALA A 1 87 ? 4.773 -14.273 1.486 1 96.81 87 ALA A C 1
ATOM 691 O O . ALA A 1 87 ? 5.992 -14.234 1.68 1 96.81 87 ALA A O 1
ATOM 692 N N . ARG A 1 88 ? 3.896 -14.617 2.416 1 95.5 88 ARG A N 1
ATOM 693 C CA . ARG A 1 88 ? 4.336 -15 3.756 1 95.5 88 ARG A CA 1
ATOM 694 C C . ARG A 1 88 ? 5.199 -16.25 3.713 1 95.5 88 ARG A C 1
ATOM 696 O O . ARG A 1 88 ? 6.246 -16.312 4.363 1 95.5 88 ARG A O 1
ATOM 703 N N . GLU A 1 89 ? 4.758 -17.203 2.955 1 96.88 89 GLU A N 1
ATOM 704 C CA . GLU A 1 89 ? 5.438 -18.484 2.875 1 96.88 89 GLU A CA 1
ATOM 705 C C . GLU A 1 89 ? 6.859 -18.328 2.338 1 96.88 89 GLU A C 1
ATOM 707 O O . GLU A 1 89 ? 7.781 -19 2.805 1 96.88 89 GLU A O 1
ATOM 712 N N . VAL A 1 90 ? 7.035 -17.453 1.404 1 97.62 90 VAL A N 1
ATOM 713 C CA . VAL A 1 90 ? 8.344 -17.344 0.777 1 97.62 90 VAL A CA 1
ATOM 714 C C . VAL A 1 90 ? 9.18 -16.297 1.511 1 97.62 90 VAL A C 1
ATOM 716 O O . VAL A 1 90 ? 10.297 -15.977 1.099 1 97.62 90 VAL A O 1
ATOM 719 N N . GLY A 1 91 ? 8.609 -15.648 2.541 1 97.12 91 GLY A N 1
ATOM 720 C CA . GLY A 1 91 ? 9.336 -14.68 3.338 1 97.12 91 GLY A CA 1
ATOM 721 C C . GLY A 1 91 ? 9.516 -13.344 2.633 1 97.12 91 GLY A C 1
ATOM 722 O O . GLY A 1 91 ? 10.578 -12.727 2.723 1 97.12 91 GLY A O 1
ATOM 723 N N . ALA A 1 92 ? 8.516 -12.938 1.876 1 97.75 92 ALA A N 1
ATOM 724 C CA . ALA A 1 92 ? 8.602 -11.656 1.184 1 97.75 92 ALA A CA 1
ATOM 725 C C . ALA A 1 92 ? 8.57 -10.492 2.176 1 97.75 92 ALA A C 1
ATOM 727 O O . ALA A 1 92 ? 7.836 -10.531 3.166 1 97.75 92 ALA A O 1
ATOM 728 N N . ASP A 1 93 ? 9.344 -9.492 1.828 1 97.06 93 ASP A N 1
ATOM 729 C CA . ASP A 1 93 ? 9.352 -8.281 2.645 1 97.06 93 ASP A CA 1
ATOM 730 C C . ASP A 1 93 ? 8.188 -7.367 2.291 1 97.06 93 ASP A C 1
ATOM 732 O O . ASP A 1 93 ? 7.793 -6.512 3.088 1 97.06 93 ASP A O 1
ATOM 736 N N . ALA A 1 94 ? 7.652 -7.574 1.099 1 97.19 94 ALA A N 1
ATOM 737 C CA . ALA A 1 94 ? 6.48 -6.805 0.683 1 97.19 94 ALA A CA 1
ATOM 738 C C . ALA A 1 94 ? 5.805 -7.445 -0.526 1 97.19 94 ALA A C 1
ATOM 740 O O . ALA A 1 94 ? 6.438 -8.195 -1.274 1 97.19 94 ALA A O 1
ATOM 741 N N . VAL A 1 95 ? 4.555 -7.199 -0.584 1 95.44 95 VAL A N 1
ATOM 742 C CA . VAL A 1 95 ? 3.799 -7.457 -1.808 1 95.44 95 VAL A CA 1
ATOM 743 C C . VAL A 1 95 ? 3.602 -6.152 -2.574 1 95.44 95 VAL A C 1
ATOM 745 O O . VAL A 1 95 ? 3.164 -5.148 -2.006 1 95.44 95 VAL A O 1
ATOM 748 N N . VAL A 1 96 ? 3.887 -6.164 -3.865 1 95.69 96 VAL A N 1
ATOM 749 C CA . VAL A 1 96 ? 3.814 -4.961 -4.688 1 95.69 96 VAL A CA 1
ATOM 750 C C . VAL A 1 96 ? 2.668 -5.09 -5.691 1 95.69 96 VAL A C 1
ATOM 752 O O . VAL A 1 96 ? 2.557 -6.098 -6.391 1 95.69 96 VAL A O 1
ATOM 755 N N . VAL A 1 97 ? 1.849 -4.027 -5.711 1 92.44 97 VAL A N 1
ATOM 756 C CA . VAL A 1 97 ? 0.676 -4.016 -6.578 1 92.44 97 VAL A CA 1
ATOM 757 C C . VAL A 1 97 ? 0.632 -2.709 -7.367 1 92.44 97 VAL A C 1
ATOM 759 O O . VAL A 1 97 ? 0.808 -1.627 -6.801 1 92.44 97 VAL A O 1
ATOM 762 N N . GLY A 1 98 ? 0.424 -2.836 -8.672 1 92.06 98 GLY A N 1
ATOM 763 C CA . GLY A 1 98 ? 0.234 -1.654 -9.5 1 92.06 98 GLY A CA 1
ATOM 764 C C . GLY A 1 98 ? -1.174 -1.095 -9.43 1 92.06 98 GLY A C 1
ATOM 765 O O . GLY A 1 98 ? -2.148 -1.85 -9.43 1 92.06 98 GLY A O 1
ATOM 766 N N . VAL A 1 99 ? -1.165 0.282 -9.219 1 83 99 VAL A N 1
ATOM 767 C CA . VAL A 1 99 ? -2.461 0.955 -9.203 1 83 99 VAL A CA 1
ATOM 768 C C . VAL A 1 99 ? -2.58 1.878 -10.414 1 83 99 VAL A C 1
ATOM 770 O O . VAL A 1 99 ? -1.648 2.623 -10.727 1 83 99 VAL A O 1
ATOM 773 N N . GLY A 1 100 ? -3.492 1.681 -11.375 1 72.25 100 GLY A N 1
ATOM 774 C CA . GLY A 1 100 ? -3.664 2.494 -12.562 1 72.25 100 GLY A CA 1
ATOM 775 C C . GLY A 1 100 ? -5.078 3.02 -12.734 1 72.25 100 GLY A C 1
ATOM 776 O O . GLY A 1 100 ? -5.98 2.631 -11.984 1 72.25 100 GLY A O 1
ATOM 777 N N . HIS A 1 101 ? -5.254 4.27 -13.477 1 54.78 101 HIS A N 1
ATOM 778 C CA . HIS A 1 101 ? -6.512 4.926 -13.812 1 54.78 101 HIS A CA 1
ATOM 779 C C . HIS A 1 101 ? -7.523 3.928 -14.367 1 54.78 101 HIS A C 1
ATOM 781 O O . HIS A 1 101 ? -8.727 4.07 -14.141 1 54.78 101 HIS A O 1
ATOM 787 N N . ILE A 1 102 ? -7.215 3.395 -15.609 1 46.09 102 ILE A N 1
ATOM 788 C CA . ILE A 1 102 ? -8.328 2.662 -16.203 1 46.09 102 ILE A CA 1
ATOM 789 C C . ILE A 1 102 ? -8.586 1.381 -15.406 1 46.09 102 ILE A C 1
ATOM 791 O O . ILE A 1 102 ? -7.672 0.574 -15.211 1 46.09 102 ILE A O 1
ATOM 795 N N . PRO A 1 103 ? -9.648 1.408 -14.734 1 42.38 103 PRO A N 1
ATOM 796 C CA . PRO A 1 103 ? -10.086 0.273 -13.914 1 42.38 103 PRO A CA 1
ATOM 797 C C . PRO A 1 103 ? -9.875 -1.069 -14.609 1 42.38 103 PRO A C 1
ATOM 799 O O . PRO A 1 103 ? -10.469 -2.074 -14.211 1 42.38 103 PRO A O 1
ATOM 802 N N . ARG A 1 104 ? -9.055 -1.122 -15.68 1 37.66 104 ARG A N 1
ATOM 803 C CA . ARG A 1 104 ? -9.445 -2.494 -15.984 1 37.66 104 ARG A CA 1
ATOM 804 C C . ARG A 1 104 ? -9.531 -3.338 -14.719 1 37.66 104 ARG A C 1
ATOM 806 O O . ARG A 1 104 ? -10.562 -3.951 -14.438 1 37.66 104 ARG A O 1
ATOM 813 N N . PHE A 1 105 ? -8.289 -4.09 -14.547 1 35.97 105 PHE A N 1
ATOM 814 C CA . PHE A 1 105 ? -8.359 -5.109 -13.5 1 35.97 105 PHE A CA 1
ATOM 815 C C . PHE A 1 105 ? -8.414 -4.465 -12.125 1 35.97 105 PHE A C 1
ATOM 817 O O . PHE A 1 105 ? -7.449 -4.535 -11.359 1 35.97 105 PHE A O 1
ATOM 824 N N . GLU A 1 106 ? -8.469 -3.244 -11.93 1 42.47 106 GLU A N 1
ATOM 825 C CA . GLU A 1 106 ? -8.891 -2.879 -10.578 1 42.47 106 GLU A CA 1
ATOM 826 C C . GLU A 1 106 ? -9.938 -3.852 -10.047 1 42.47 106 GLU A C 1
ATOM 828 O O . GLU A 1 106 ? -10.625 -3.555 -9.07 1 42.47 106 GLU A O 1
ATOM 833 N N . ASP A 1 107 ? -10.234 -4.621 -10.898 1 41.59 107 ASP A N 1
ATOM 834 C CA . ASP A 1 107 ? -11.211 -5.59 -10.406 1 41.59 107 ASP A CA 1
ATOM 835 C C . ASP A 1 107 ? -10.883 -6.023 -8.984 1 41.59 107 ASP A C 1
ATOM 837 O O . ASP A 1 107 ? -9.758 -5.836 -8.516 1 41.59 107 ASP A O 1
ATOM 841 N N . ILE A 1 108 ? -11.492 -7.074 -8.617 1 41.16 108 ILE A N 1
ATOM 842 C CA . ILE A 1 108 ? -12.031 -7.789 -7.465 1 41.16 108 ILE A CA 1
ATOM 843 C C . ILE A 1 108 ? -10.898 -8.164 -6.508 1 41.16 108 ILE A C 1
ATOM 845 O O . ILE A 1 108 ? -11.117 -8.297 -5.301 1 41.16 108 ILE A O 1
ATOM 849 N N . THR A 1 109 ? -9.875 -8.562 -7.113 1 43.91 109 THR A N 1
ATOM 850 C CA . THR A 1 109 ? -9.117 -9.297 -6.109 1 43.91 109 THR A CA 1
ATOM 851 C C . THR A 1 109 ? -8.547 -8.352 -5.059 1 43.91 109 THR A C 1
ATOM 853 O O . THR A 1 109 ? -8.555 -8.664 -3.865 1 43.91 109 THR A O 1
ATOM 856 N N . PHE A 1 110 ? -7.961 -7.121 -5.637 1 49.72 110 PHE A N 1
ATOM 857 C CA . PHE A 1 110 ? -7.383 -6.262 -4.609 1 49.72 110 PHE A CA 1
ATOM 858 C C . PHE A 1 110 ? -8.055 -4.895 -4.605 1 49.72 110 PHE A C 1
ATOM 860 O O . PHE A 1 110 ? -7.582 -3.963 -3.951 1 49.72 110 PHE A O 1
ATOM 867 N N . ARG A 1 111 ? -9.031 -4.562 -5.547 1 48.69 111 ARG A N 1
ATOM 868 C CA . ARG A 1 111 ? -9.555 -3.234 -5.832 1 48.69 111 ARG A CA 1
ATOM 869 C C . ARG A 1 111 ? -9.852 -2.473 -4.543 1 48.69 111 ARG A C 1
ATOM 871 O O . ARG A 1 111 ? -9.609 -1.266 -4.461 1 48.69 111 ARG A O 1
ATOM 878 N N . ARG A 1 112 ? -10.586 -3.223 -3.949 1 53.09 112 ARG A N 1
ATOM 879 C CA . ARG A 1 112 ? -11.141 -2.473 -2.826 1 53.09 112 ARG A CA 1
ATOM 880 C C . ARG A 1 112 ? -10.836 -3.166 -1.502 1 53.09 112 ARG A C 1
ATOM 882 O O . ARG A 1 112 ? -10.961 -4.387 -1.394 1 53.09 112 ARG A O 1
ATOM 889 N N . GLY A 1 113 ? -10.211 -2.379 -0.955 1 64.06 113 GLY A N 1
ATOM 890 C CA . GLY A 1 113 ? -10.125 -2.836 0.423 1 64.06 113 GLY A CA 1
ATOM 891 C C . GLY A 1 113 ? -8.867 -3.625 0.714 1 64.06 113 GLY A C 1
ATOM 892 O O . GLY A 1 113 ? -8.891 -4.594 1.477 1 64.06 113 GLY A O 1
ATOM 893 N N . ILE A 1 114 ? -7.836 -3.26 -0.226 1 69.62 114 ILE A N 1
ATOM 894 C CA . ILE A 1 114 ? -6.594 -3.996 -0.024 1 69.62 114 ILE A CA 1
ATOM 895 C C . ILE A 1 114 ? -6.184 -3.92 1.445 1 69.62 114 ILE A C 1
ATOM 897 O O . ILE A 1 114 ? -5.578 -4.855 1.976 1 69.62 114 ILE A O 1
ATOM 901 N N . GLU A 1 115 ? -6.605 -2.893 2.014 1 69.88 115 GLU A N 1
ATOM 902 C CA . GLU A 1 115 ? -6.266 -2.701 3.42 1 69.88 115 GLU A CA 1
ATOM 903 C C . GLU A 1 115 ? -6.746 -3.877 4.27 1 69.88 115 GLU A C 1
ATOM 905 O O . GLU A 1 115 ? -6.109 -4.23 5.262 1 69.88 115 GLU A O 1
ATOM 910 N N . GLY A 1 116 ? -7.824 -4.391 3.742 1 72.75 116 GLY A N 1
ATOM 911 C CA . GLY A 1 116 ? -8.406 -5.496 4.484 1 72.75 116 GLY A CA 1
ATOM 912 C C . GLY A 1 116 ? -7.609 -6.781 4.371 1 72.75 116 GLY A C 1
ATOM 913 O O . GLY A 1 116 ? -7.824 -7.723 5.137 1 72.75 116 GLY A O 1
ATOM 914 N N . HIS A 1 117 ? -6.633 -6.723 3.518 1 75.12 117 HIS A N 1
ATOM 915 C CA . HIS A 1 117 ? -5.887 -7.953 3.27 1 75.12 117 HIS A CA 1
ATOM 916 C C . HIS A 1 117 ? -4.457 -7.84 3.783 1 75.12 117 HIS A C 1
ATOM 918 O O . HIS A 1 117 ? -3.697 -8.812 3.73 1 75.12 117 HIS A O 1
ATOM 924 N N . VAL A 1 118 ? -4.164 -6.68 4.219 1 80.31 118 VAL A N 1
ATOM 925 C CA . VAL A 1 118 ? -2.816 -6.445 4.73 1 80.31 118 VAL A CA 1
ATOM 926 C C . VAL A 1 118 ? -2.697 -7 6.148 1 80.31 118 VAL A C 1
ATOM 928 O O . VAL A 1 118 ? -3.297 -6.465 7.082 1 80.31 118 VAL A O 1
ATOM 931 N N . ARG A 1 119 ? -2.016 -8.117 6.348 1 79.5 119 ARG A N 1
ATOM 932 C CA . ARG A 1 119 ? -1.957 -8.727 7.672 1 79.5 119 ARG A CA 1
ATOM 933 C C . ARG A 1 119 ? -0.514 -8.984 8.094 1 79.5 119 ARG A C 1
ATOM 935 O O . ARG A 1 119 ? -0.084 -8.547 9.156 1 79.5 119 ARG A O 1
ATOM 942 N N . ASP A 1 120 ? 0.226 -9.656 7.301 1 85.06 120 ASP A N 1
ATOM 943 C CA . ASP A 1 120 ? 1.529 -10.117 7.77 1 85.06 120 ASP A CA 1
ATOM 944 C C . ASP A 1 120 ? 2.656 -9.508 6.941 1 85.06 120 ASP A C 1
ATOM 946 O O . ASP A 1 120 ? 3.791 -9.398 7.41 1 85.06 120 ASP A O 1
ATOM 950 N N . VAL A 1 121 ? 2.26 -9.148 5.828 1 93.25 121 VAL A N 1
ATOM 951 C CA . VAL A 1 121 ? 3.268 -8.625 4.91 1 93.25 121 VAL A CA 1
ATOM 952 C C . VAL A 1 121 ? 2.852 -7.242 4.418 1 93.25 121 VAL A C 1
ATOM 954 O O . VAL A 1 121 ? 1.7 -7.035 4.027 1 93.25 121 VAL A O 1
ATOM 957 N N . PRO A 1 122 ? 3.779 -6.27 4.484 1 95 122 PRO A N 1
ATOM 958 C CA . PRO A 1 122 ? 3.465 -4.953 3.92 1 95 122 PRO A CA 1
ATOM 959 C C . PRO A 1 122 ? 3.064 -5.023 2.447 1 95 122 PRO A C 1
ATOM 961 O O . PRO A 1 122 ? 3.504 -5.926 1.727 1 95 122 PRO A O 1
ATOM 964 N N . VAL A 1 123 ? 2.223 -4.109 2.057 1 93 123 VAL A N 1
ATOM 965 C CA . VAL A 1 123 ? 1.813 -4.012 0.659 1 93 123 VAL A CA 1
ATOM 966 C C . VAL A 1 123 ? 2.232 -2.654 0.094 1 93 123 VAL A C 1
ATOM 968 O O . VAL A 1 123 ? 2.008 -1.617 0.722 1 93 123 VAL A O 1
ATOM 971 N N . VAL A 1 124 ? 2.836 -2.68 -1.063 1 94.94 124 VAL A N 1
ATOM 972 C CA . VAL A 1 124 ? 3.25 -1.466 -1.758 1 94.94 124 VAL A CA 1
ATOM 973 C C . VAL A 1 124 ? 2.346 -1.228 -2.967 1 94.94 124 VAL A C 1
ATOM 975 O O . VAL A 1 124 ? 2.252 -2.076 -3.855 1 94.94 124 VAL A O 1
ATOM 978 N N . LEU A 1 125 ? 1.697 -0.133 -2.961 1 92 125 LEU A N 1
ATOM 979 C CA . LEU A 1 125 ? 0.892 0.292 -4.102 1 92 125 LEU A CA 1
ATOM 980 C C . LEU A 1 125 ? 1.682 1.235 -5.004 1 92 125 LEU A C 1
ATOM 982 O O . LEU A 1 125 ? 2.119 2.301 -4.562 1 92 125 LEU A O 1
ATOM 986 N N . VAL A 1 126 ? 1.803 0.862 -6.27 1 93.81 126 VAL A N 1
ATOM 987 C CA . VAL A 1 126 ? 2.615 1.625 -7.211 1 93.81 126 VAL A CA 1
ATOM 988 C C . VAL A 1 126 ? 1.72 2.254 -8.273 1 93.81 126 VAL A C 1
ATOM 990 O O . VAL A 1 126 ? 1.008 1.546 -8.992 1 93.81 126 VAL A O 1
ATOM 993 N N . PRO A 1 127 ? 1.743 3.57 -8.32 1 89.56 127 PRO A N 1
ATOM 994 C CA . PRO A 1 127 ? 0.927 4.215 -9.352 1 89.56 127 PRO A CA 1
ATOM 995 C C . PRO A 1 127 ? 1.476 3.998 -10.758 1 89.56 127 PRO A C 1
ATOM 997 O O . PRO A 1 127 ? 2.693 3.949 -10.953 1 89.56 127 PRO A O 1
ATOM 1000 N N . SER A 1 128 ? 0.484 3.777 -11.633 1 83.12 128 SER A N 1
ATOM 1001 C CA . SER A 1 128 ? 0.876 3.678 -13.039 1 83.12 128 SER A CA 1
ATOM 1002 C C . SER A 1 128 ? 1.016 5.059 -13.672 1 83.12 128 SER A C 1
ATOM 1004 O O . SER A 1 128 ? 0.211 5.953 -13.406 1 83.12 128 SER A O 1
ATOM 1006 N N . ARG A 1 129 ? 2.107 5.414 -14.305 1 69.25 129 ARG A N 1
ATOM 1007 C CA . ARG A 1 129 ? 2.379 6.688 -14.969 1 69.25 129 ARG A CA 1
ATOM 1008 C C . ARG A 1 129 ? 1.675 6.766 -16.312 1 69.25 129 ARG A C 1
ATOM 1010 O O . ARG A 1 129 ? 1.424 5.738 -16.953 1 69.25 129 ARG A O 1
ATOM 1017 N N . MET B 1 1 ? 19.469 8.445 -2.025 1 89.31 1 MET B N 1
ATOM 1018 C CA . MET B 1 1 ? 18.938 8.453 -0.663 1 89.31 1 MET B CA 1
ATOM 1019 C C . MET B 1 1 ? 17.438 8.242 -0.658 1 89.31 1 MET B C 1
ATOM 1021 O O . MET B 1 1 ? 16.703 8.891 -1.416 1 89.31 1 MET B O 1
ATOM 1025 N N . THR B 1 2 ? 16.859 7.277 0.068 1 95.75 2 THR B N 1
ATOM 1026 C CA . THR B 1 2 ? 15.438 6.926 0.107 1 95.75 2 THR B CA 1
ATOM 1027 C C . THR B 1 2 ? 14.711 7.734 1.177 1 95.75 2 THR B C 1
ATOM 1029 O O . THR B 1 2 ? 15.133 7.762 2.336 1 95.75 2 THR B O 1
ATOM 1032 N N . ARG B 1 3 ? 13.68 8.477 0.777 1 98.38 3 ARG B N 1
ATOM 1033 C CA . ARG B 1 3 ? 12.883 9.32 1.666 1 98.38 3 ARG B CA 1
ATOM 1034 C C . ARG B 1 3 ? 11.453 8.805 1.762 1 98.38 3 ARG B C 1
ATOM 1036 O O . ARG B 1 3 ? 10.781 8.641 0.743 1 98.38 3 ARG B O 1
ATOM 1043 N N . TYR B 1 4 ? 10.977 8.594 2.998 1 98.56 4 TYR B N 1
ATOM 1044 C CA . TYR B 1 4 ? 9.594 8.18 3.213 1 98.56 4 TYR B CA 1
ATOM 1045 C C . TYR B 1 4 ? 8.836 9.219 4.027 1 98.56 4 TYR B C 1
ATOM 1047 O O . TYR B 1 4 ? 9.406 9.867 4.906 1 98.56 4 TYR B O 1
ATOM 1055 N N . VAL B 1 5 ? 7.633 9.352 3.67 1 97.94 5 VAL B N 1
ATOM 1056 C CA . VAL B 1 5 ? 6.672 10.086 4.484 1 97.94 5 VAL B CA 1
ATOM 1057 C C . VAL B 1 5 ? 5.723 9.109 5.18 1 97.94 5 VAL B C 1
ATOM 1059 O O . VAL B 1 5 ? 5.152 8.227 4.535 1 97.94 5 VAL B O 1
ATOM 1062 N N . VAL B 1 6 ? 5.598 9.258 6.496 1 97.06 6 VAL B N 1
ATOM 1063 C CA . VAL B 1 6 ? 4.742 8.359 7.27 1 97.06 6 VAL B CA 1
ATOM 1064 C C . VAL B 1 6 ? 3.551 9.133 7.824 1 97.06 6 VAL B C 1
ATOM 1066 O O . VAL B 1 6 ? 3.725 10.164 8.484 1 97.06 6 VAL B O 1
ATOM 1069 N N . LEU B 1 7 ? 2.369 8.625 7.504 1 95.12 7 LEU B N 1
ATOM 1070 C CA . LEU B 1 7 ? 1.179 9.227 8.094 1 95.12 7 LEU B CA 1
ATOM 1071 C C . LEU B 1 7 ? 0.984 8.75 9.531 1 95.12 7 LEU B C 1
ATOM 1073 O O . LEU B 1 7 ? 0.868 7.551 9.781 1 95.12 7 LEU B O 1
ATOM 1077 N N . LEU B 1 8 ? 0.901 9.75 10.438 1 94.94 8 LEU B N 1
ATOM 1078 C CA . LEU B 1 8 ? 0.78 9.438 11.852 1 94.94 8 LEU B CA 1
ATOM 1079 C C . LEU B 1 8 ? -0.535 9.969 12.422 1 94.94 8 LEU B C 1
ATOM 1081 O O . LEU B 1 8 ? -0.958 11.078 12.086 1 94.94 8 LEU B O 1
ATOM 1085 N N . ASP B 1 9 ? -1.09 9.086 13.25 1 90.69 9 ASP B N 1
ATOM 1086 C CA . ASP B 1 9 ? -2.318 9.523 13.914 1 90.69 9 ASP B CA 1
ATOM 1087 C C . ASP B 1 9 ? -2.293 9.18 15.398 1 90.69 9 ASP B C 1
ATOM 1089 O O . ASP B 1 9 ? -3.324 9.234 16.078 1 90.69 9 ASP B O 1
ATOM 1093 N N . GLY B 1 10 ? -1.178 8.688 15.852 1 91.38 10 GLY B N 1
ATOM 1094 C CA . GLY B 1 10 ? -1.017 8.375 17.266 1 91.38 10 GLY B CA 1
ATOM 1095 C C . GLY B 1 10 ? -1.386 6.945 17.609 1 91.38 10 GLY B C 1
ATOM 1096 O O . GLY B 1 10 ? -1.205 6.504 18.734 1 91.38 10 GLY B O 1
ATOM 1097 N N . SER B 1 11 ? -1.905 6.211 16.656 1 88.19 11 SER B N 1
ATOM 1098 C CA . SER B 1 11 ? -2.256 4.816 16.906 1 88.19 11 SER B CA 1
ATOM 1099 C C . SER B 1 11 ? -1.016 3.926 16.906 1 88.19 11 SER B C 1
ATOM 1101 O O . SER B 1 11 ? 0.045 4.332 16.422 1 88.19 11 SER B O 1
ATOM 1103 N N . GLU B 1 12 ? -1.211 2.766 17.453 1 90.5 12 GLU B N 1
ATOM 1104 C CA . GLU B 1 12 ? -0.132 1.783 17.438 1 90.5 12 GLU B CA 1
ATOM 1105 C C . GLU B 1 12 ? 0.274 1.424 16.016 1 90.5 12 GLU B C 1
ATOM 1107 O O . GLU B 1 12 ? 1.464 1.314 15.703 1 90.5 12 GLU B O 1
ATOM 1112 N N . ALA B 1 13 ? -0.712 1.311 15.156 1 90.88 13 ALA B N 1
ATOM 1113 C CA . ALA B 1 13 ? -0.447 0.959 13.766 1 90.88 13 ALA B CA 1
ATOM 1114 C C . ALA B 1 13 ? 0.409 2.023 13.078 1 90.88 13 ALA B C 1
ATOM 1116 O O . ALA B 1 13 ? 1.318 1.698 12.312 1 90.88 13 ALA B O 1
ATOM 1117 N N . SER B 1 14 ? 0.089 3.309 13.352 1 92.94 14 SER B N 1
ATOM 1118 C CA . SER B 1 14 ? 0.846 4.375 12.703 1 92.94 14 SER B CA 1
ATOM 1119 C C . SER B 1 14 ? 2.285 4.418 13.203 1 92.94 14 SER B C 1
ATOM 1121 O O . SER B 1 14 ? 3.203 4.738 12.445 1 92.94 14 SER B O 1
ATOM 1123 N N . PHE B 1 15 ? 2.52 4.039 14.438 1 94.38 15 PHE B N 1
ATOM 1124 C CA . PHE B 1 15 ? 3.885 4.035 14.953 1 94.38 15 PHE B CA 1
ATOM 1125 C C . PHE B 1 15 ? 4.645 2.812 14.453 1 94.38 15 PHE B C 1
ATOM 1127 O O . PHE B 1 15 ? 5.855 2.881 14.219 1 94.38 15 PHE B O 1
ATOM 1134 N N . GLU B 1 16 ? 3.938 1.741 14.281 1 94.25 16 GLU B N 1
ATOM 1135 C CA . GLU B 1 16 ? 4.582 0.6 13.641 1 94.25 16 GLU B CA 1
ATOM 1136 C C . GLU B 1 16 ? 5.008 0.935 12.219 1 94.25 16 GLU B C 1
ATOM 1138 O O . GLU B 1 16 ? 6.066 0.503 11.758 1 94.25 16 GLU B O 1
ATOM 1143 N N . ALA B 1 17 ? 4.16 1.69 11.555 1 95.19 17 ALA B N 1
ATOM 1144 C CA . ALA B 1 17 ? 4.531 2.178 10.227 1 95.19 17 ALA B CA 1
ATOM 1145 C C . ALA B 1 17 ? 5.785 3.045 10.289 1 95.19 17 ALA B C 1
ATOM 1147 O O . ALA B 1 17 ? 6.645 2.969 9.406 1 95.19 17 ALA B O 1
ATOM 1148 N N . LEU B 1 18 ? 5.871 3.842 11.32 1 97.56 18 LEU B N 1
ATOM 1149 C CA . LEU B 1 18 ? 7.055 4.672 11.508 1 97.56 18 LEU B CA 1
ATOM 1150 C C . LEU B 1 18 ? 8.305 3.812 11.68 1 97.56 18 LEU B C 1
ATOM 1152 O O . LEU B 1 18 ? 9.328 4.066 11.047 1 97.56 18 LEU B O 1
ATOM 1156 N N . GLU B 1 19 ? 8.219 2.818 12.477 1 97.56 19 GLU B N 1
ATOM 1157 C CA . GLU B 1 19 ? 9.359 1.929 12.688 1 97.56 19 GLU B CA 1
ATOM 1158 C C . GLU B 1 19 ? 9.773 1.244 11.391 1 97.56 19 GLU B C 1
ATOM 1160 O O . GLU B 1 19 ? 10.969 1.153 11.086 1 97.56 19 GLU B O 1
ATOM 1165 N N . HIS B 1 20 ? 8.805 0.785 10.695 1 96.69 20 HIS B N 1
ATOM 1166 C CA . HIS B 1 20 ? 9.062 0.177 9.398 1 96.69 20 HIS B CA 1
ATOM 1167 C C . HIS B 1 20 ? 9.812 1.142 8.477 1 96.69 20 HIS B C 1
ATOM 1169 O O . HIS B 1 20 ? 10.797 0.764 7.844 1 96.69 20 HIS B O 1
ATOM 1175 N N . ALA B 1 21 ? 9.312 2.355 8.414 1 98.06 21 ALA B N 1
ATOM 1176 C CA . ALA B 1 21 ? 9.914 3.371 7.555 1 98.06 21 ALA B CA 1
ATOM 1177 C C . ALA B 1 21 ? 11.359 3.65 7.961 1 98.06 21 ALA B C 1
ATOM 1179 O O . ALA B 1 21 ? 12.234 3.79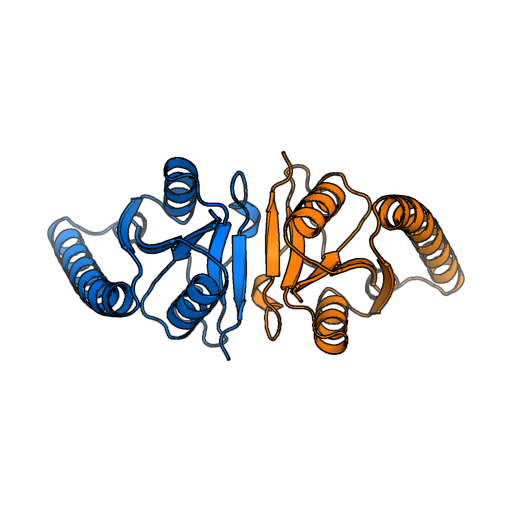9 7.105 1 98.06 21 ALA B O 1
ATOM 1180 N N . LEU B 1 22 ? 11.594 3.689 9.242 1 98.12 22 LEU B N 1
ATOM 1181 C CA . LEU B 1 22 ? 12.93 3.992 9.75 1 98.12 22 LEU B CA 1
ATOM 1182 C C . LEU B 1 22 ? 13.914 2.885 9.391 1 98.12 22 LEU B C 1
ATOM 1184 O O . LEU B 1 22 ? 15.102 3.143 9.219 1 98.12 22 LEU B O 1
ATOM 1188 N N . GLU B 1 23 ? 13.453 1.682 9.227 1 96.38 23 GLU B N 1
ATOM 1189 C CA . GLU B 1 23 ? 14.289 0.552 8.844 1 96.38 23 GLU B CA 1
ATOM 1190 C C . GLU B 1 23 ? 14.594 0.569 7.348 1 96.38 23 GLU B C 1
ATOM 1192 O O . GLU B 1 23 ? 15.633 0.068 6.914 1 96.38 23 GLU B O 1
ATOM 1197 N N . GLU B 1 24 ? 13.758 1.209 6.629 1 95.56 24 GLU B N 1
ATOM 1198 C CA . GLU B 1 24 ? 13.812 1.009 5.184 1 95.56 24 GLU B CA 1
ATOM 1199 C C . GLU B 1 24 ? 14.336 2.254 4.473 1 95.56 24 GLU B C 1
ATOM 1201 O O . GLU B 1 24 ? 14.805 2.174 3.338 1 95.56 24 GLU B O 1
ATOM 1206 N N . ALA B 1 25 ? 14.242 3.418 5.086 1 97.25 25 ALA B N 1
ATOM 1207 C CA . ALA B 1 25 ? 14.547 4.664 4.387 1 97.25 25 ALA B CA 1
ATOM 1208 C C . ALA B 1 25 ? 15.68 5.418 5.082 1 97.25 25 ALA B C 1
ATOM 1210 O O . ALA B 1 25 ? 15.891 5.258 6.285 1 97.25 25 ALA B O 1
ATOM 1211 N N . ASP B 1 26 ? 16.328 6.211 4.336 1 97.62 26 ASP B N 1
ATOM 1212 C CA . ASP B 1 26 ? 17.406 7.039 4.867 1 97.62 26 ASP B CA 1
ATOM 1213 C C . ASP B 1 26 ? 16.844 8.266 5.582 1 97.62 26 ASP B C 1
ATOM 1215 O O . ASP B 1 26 ? 17.422 8.742 6.562 1 97.62 26 ASP B O 1
ATOM 1219 N N . GLU B 1 27 ? 15.82 8.781 5.051 1 98.38 27 GLU B N 1
ATOM 1220 C CA . GLU B 1 27 ? 15.133 9.945 5.609 1 98.38 27 GLU B CA 1
ATOM 1221 C C . GLU B 1 27 ? 13.648 9.656 5.82 1 98.38 27 GLU B C 1
ATOM 1223 O O . GLU B 1 27 ? 12.969 9.164 4.914 1 98.38 27 GLU B O 1
ATOM 1228 N N . VAL B 1 28 ? 13.203 9.953 7.012 1 98.75 28 VAL B N 1
ATOM 1229 C CA . VAL B 1 28 ? 11.797 9.711 7.332 1 98.75 28 VAL B CA 1
ATOM 1230 C C . VAL B 1 28 ? 11.164 10.984 7.879 1 98.75 28 VAL B C 1
ATOM 1232 O O . VAL B 1 28 ? 11.727 11.633 8.773 1 98.75 28 VAL B O 1
ATOM 1235 N N . ILE B 1 29 ? 10.047 11.328 7.285 1 98.81 29 ILE B N 1
ATOM 1236 C CA . ILE B 1 29 ? 9.25 12.445 7.77 1 98.81 29 ILE B CA 1
ATOM 1237 C C . ILE B 1 29 ? 7.887 11.945 8.25 1 98.81 29 ILE B C 1
ATOM 1239 O O . ILE B 1 29 ? 7.09 11.445 7.449 1 98.81 29 ILE B O 1
ATOM 1243 N N . GLY B 1 30 ? 7.664 12.023 9.523 1 98.44 30 GLY B N 1
ATOM 1244 C CA . GLY B 1 30 ? 6.32 11.805 10.031 1 98.44 30 GLY B CA 1
ATOM 1245 C C . GLY B 1 30 ? 5.387 12.977 9.773 1 98.44 30 GLY B C 1
ATOM 1246 O O . GLY B 1 30 ? 5.773 14.133 9.945 1 98.44 30 GLY B O 1
ATOM 1247 N N . VAL B 1 31 ? 4.176 12.641 9.406 1 97.44 31 VAL B N 1
ATOM 1248 C CA . VAL B 1 31 ? 3.209 13.688 9.094 1 97.44 31 VAL B CA 1
ATOM 1249 C C . VAL B 1 31 ? 1.93 13.469 9.898 1 97.44 31 VAL B C 1
ATOM 1251 O O . VAL B 1 31 ? 1.462 12.336 10.039 1 97.44 31 VAL B O 1
ATOM 1254 N N . TYR B 1 32 ? 1.438 14.492 10.445 1 96.5 32 TYR B N 1
ATOM 1255 C CA . TYR B 1 32 ? 0.106 14.555 11.031 1 96.5 32 TYR B CA 1
ATOM 1256 C C . TYR B 1 32 ? -0.816 15.445 10.211 1 96.5 32 TYR B C 1
ATOM 1258 O O . TYR B 1 32 ? -0.497 16.609 9.953 1 96.5 32 TYR B O 1
ATOM 1266 N N . LEU B 1 33 ? -1.952 14.867 9.82 1 94.88 33 LEU B N 1
ATOM 1267 C CA . LEU B 1 33 ? -2.881 15.602 8.969 1 94.88 33 LEU B CA 1
ATOM 1268 C C . LEU B 1 33 ? -3.953 16.297 9.805 1 94.88 33 LEU B C 1
ATOM 1270 O O . LEU B 1 33 ? -4.66 15.641 10.578 1 94.88 33 LEU B O 1
ATOM 1274 N N . ILE B 1 34 ? -3.977 17.547 9.727 1 94.38 34 ILE B N 1
ATOM 1275 C CA . ILE B 1 34 ? -5.164 18.281 10.164 1 94.38 34 ILE B CA 1
ATOM 1276 C C . ILE B 1 34 ? -6.176 18.328 9.023 1 94.38 34 ILE B C 1
ATOM 1278 O O . ILE B 1 34 ? -6.082 19.203 8.148 1 94.38 34 ILE B O 1
ATOM 1282 N N . ASP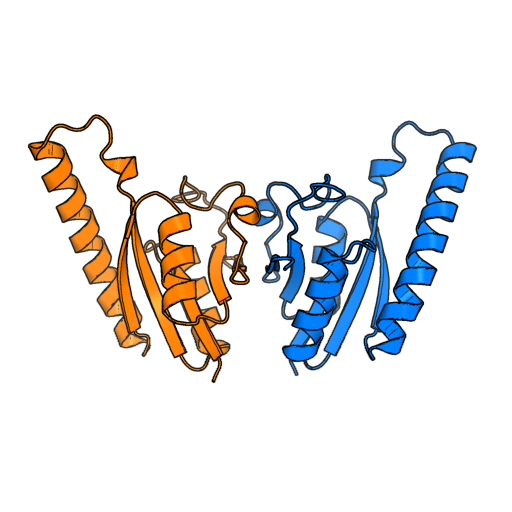 B 1 35 ? -7.066 17.406 9.07 1 91.12 35 ASP B N 1
ATOM 1283 C CA . ASP B 1 35 ? -8.062 17.281 8.016 1 91.12 35 ASP B CA 1
ATOM 1284 C C . ASP B 1 35 ? -9.18 18.297 8.172 1 91.12 35 ASP B C 1
ATOM 1286 O O . ASP B 1 35 ? -10.031 18.172 9.055 1 91.12 35 ASP B O 1
ATOM 1290 N N . CYS B 1 36 ? -9.242 19.172 7.27 1 91.88 36 CYS B N 1
ATOM 1291 C CA . CYS B 1 36 ? -10.18 20.297 7.359 1 91.88 36 CYS B CA 1
ATOM 1292 C C . CYS B 1 36 ? -11.617 19.812 7.191 1 91.88 36 CYS B C 1
ATOM 1294 O O . CYS B 1 36 ? -12.555 20.5 7.578 1 91.88 36 CYS B O 1
ATOM 1296 N N . ARG B 1 37 ? -11.758 18.609 6.691 1 90.31 37 ARG B N 1
ATOM 1297 C CA . ARG B 1 37 ? -13.094 18.047 6.539 1 90.31 37 ARG B CA 1
ATOM 1298 C C . ARG B 1 37 ? -13.758 17.828 7.898 1 90.31 37 ARG B C 1
ATOM 1300 O O . ARG B 1 37 ? -14.984 17.812 8 1 90.31 37 ARG B O 1
ATOM 1307 N N . ALA B 1 38 ? -12.977 17.688 8.914 1 88.44 38 ALA B N 1
ATOM 1308 C CA . ALA B 1 38 ? -13.477 17.438 10.266 1 88.44 38 ALA B CA 1
ATOM 1309 C C . ALA B 1 38 ? -14.156 18.672 10.844 1 88.44 38 ALA B C 1
ATOM 1311 O O . ALA B 1 38 ? -14.883 18.578 11.836 1 88.44 38 ALA B O 1
ATOM 1312 N N . PHE B 1 39 ? -13.945 19.828 10.195 1 92.75 39 PHE B N 1
ATOM 1313 C CA . PHE B 1 39 ? -14.453 21.094 10.742 1 92.75 39 PHE B CA 1
ATOM 1314 C C . PHE B 1 39 ? -15.781 21.453 10.102 1 92.75 39 PHE B C 1
ATOM 1316 O O . PHE B 1 39 ? -16.438 22.422 10.516 1 92.75 39 PHE B O 1
ATOM 1323 N N . LYS B 1 40 ? -16.078 20.734 9.094 1 91.56 40 LYS B N 1
ATOM 1324 C CA . LYS B 1 40 ? -17.281 21.094 8.359 1 91.56 40 LYS B CA 1
ATOM 1325 C C . LYS B 1 40 ? -18.516 21.062 9.266 1 91.56 40 LYS B C 1
ATOM 1327 O O . LYS B 1 40 ? -18.734 20.094 10 1 91.56 40 LYS B O 1
ATOM 1332 N N . GLY B 1 41 ? -19.312 22.125 9.242 1 93.69 41 GLY B N 1
ATOM 1333 C CA . GLY B 1 41 ? -20.547 22.219 10 1 93.69 41 GLY B CA 1
ATOM 1334 C C . GLY B 1 41 ? -20.344 22.75 11.406 1 93.69 41 GLY B C 1
ATOM 1335 O O . GLY B 1 41 ? -21.312 22.969 12.141 1 93.69 41 GLY B O 1
ATOM 1336 N N . LEU B 1 42 ? -19.109 22.906 11.852 1 95.44 42 LEU B N 1
ATOM 1337 C CA . LEU B 1 42 ? -18.812 23.438 13.172 1 95.44 42 LEU B CA 1
ATOM 1338 C C . LEU B 1 42 ? -18.812 24.969 13.148 1 95.44 42 LEU B C 1
ATOM 1340 O O . LEU B 1 42 ? -18.438 25.578 12.148 1 95.44 42 LEU B O 1
ATOM 1344 N N . ASN B 1 43 ? -19.297 25.5 14.188 1 96 43 ASN B N 1
ATOM 1345 C CA . ASN B 1 43 ? -19.094 26.953 14.297 1 96 43 ASN B CA 1
ATOM 1346 C C . ASN B 1 43 ? -17.641 27.281 14.609 1 96 43 ASN B C 1
ATOM 1348 O O . ASN B 1 43 ? -16.828 26.391 14.852 1 96 43 ASN B O 1
ATOM 1352 N N . GLU B 1 44 ? -17.344 28.531 14.656 1 95.56 44 GLU B N 1
ATOM 1353 C CA . GLU B 1 44 ? -15.953 28.984 14.75 1 95.56 44 GLU B CA 1
ATOM 1354 C C . GLU B 1 44 ? -15.32 28.547 16.062 1 95.56 44 GLU B C 1
ATOM 1356 O O . GLU B 1 44 ? -14.172 28.094 16.094 1 95.56 44 GLU B O 1
ATOM 1361 N N . ASP B 1 45 ? -16.062 28.672 17.141 1 96.5 45 ASP B N 1
ATOM 1362 C CA . ASP B 1 45 ? -15.539 28.328 18.453 1 96.5 45 ASP B CA 1
ATOM 1363 C C . ASP B 1 45 ? -15.25 26.844 18.562 1 96.5 45 ASP B C 1
ATOM 1365 O O . ASP B 1 45 ? -14.211 26.438 19.078 1 96.5 45 ASP B O 1
ATOM 1369 N N . MET B 1 46 ? -16.125 26.109 18.047 1 96.81 46 MET B N 1
ATOM 1370 C CA . MET B 1 46 ? -15.969 24.656 18.094 1 96.81 46 MET B CA 1
ATOM 1371 C C . MET B 1 46 ? -14.82 24.219 17.188 1 96.81 46 MET B C 1
ATOM 1373 O O . MET B 1 46 ? -14.055 23.312 17.562 1 96.81 46 MET B O 1
ATOM 1377 N N . ALA B 1 47 ? -14.703 24.844 16.031 1 95.75 47 ALA B N 1
ATOM 1378 C CA . ALA B 1 47 ? -13.625 24.531 15.109 1 95.75 47 ALA B CA 1
ATOM 1379 C C . ALA B 1 47 ? -12.266 24.844 15.727 1 95.75 47 ALA B C 1
ATOM 1381 O O . ALA B 1 47 ? -11.328 24.047 15.625 1 95.75 47 ALA B O 1
ATOM 1382 N N . ARG B 1 48 ? -12.234 25.953 16.344 1 95.94 48 ARG B N 1
ATOM 1383 C CA . ARG B 1 48 ? -10.984 26.375 16.969 1 95.94 48 ARG B CA 1
ATOM 1384 C C . ARG B 1 48 ? -10.586 25.406 18.078 1 95.94 48 ARG B C 1
ATOM 1386 O O . ARG B 1 48 ? -9.414 25.031 18.203 1 95.94 48 ARG B O 1
ATOM 1393 N N . ALA B 1 49 ? -11.531 25.016 18.875 1 96.5 49 ALA B N 1
ATOM 1394 C CA . ALA B 1 49 ? -11.266 24.094 19.969 1 96.5 49 ALA B CA 1
ATOM 1395 C C . ALA B 1 49 ? -10.781 22.734 19.453 1 96.5 49 ALA B C 1
ATOM 1397 O O . ALA B 1 49 ? -9.828 22.172 19.969 1 96.5 49 ALA B O 1
ATOM 1398 N N . LEU B 1 50 ? -11.414 22.281 18.422 1 95.44 50 LEU B N 1
ATOM 1399 C CA . LEU B 1 50 ? -11.031 21 17.828 1 95.44 50 LEU B CA 1
ATOM 1400 C C . LEU B 1 50 ? -9.625 21.078 17.25 1 95.44 50 LEU B C 1
ATOM 1402 O O . LEU B 1 50 ? -8.82 20.156 17.438 1 95.44 50 LEU B O 1
ATOM 1406 N N . GLU B 1 51 ? -9.359 22.078 16.562 1 95.12 51 GLU B N 1
ATOM 1407 C CA . GLU B 1 51 ? -8.031 22.234 15.977 1 95.12 51 GLU B CA 1
ATOM 1408 C C . GLU B 1 51 ? -6.953 22.266 17.047 1 95.12 51 GLU B C 1
ATOM 1410 O O . GLU B 1 51 ? -5.875 21.703 16.875 1 95.12 51 GLU B O 1
ATOM 1415 N N . GLU B 1 52 ? -7.273 23 18.094 1 96.19 52 GLU B N 1
ATOM 1416 C CA . GLU B 1 52 ? -6.32 23.062 19.203 1 96.19 52 GLU B CA 1
ATOM 1417 C C . GLU B 1 52 ? -6.059 21.672 19.766 1 96.19 52 GLU B C 1
ATOM 1419 O O . GLU B 1 52 ? -4.918 21.328 20.094 1 96.19 52 GLU B O 1
ATOM 1424 N N . PHE B 1 53 ? -7.098 20.953 19.922 1 95.62 53 PHE B N 1
ATOM 1425 C CA . PHE B 1 53 ? -6.965 19.578 20.391 1 95.62 53 PHE B CA 1
ATOM 1426 C C . PHE B 1 53 ? -6.086 18.766 19.453 1 95.62 53 PHE B C 1
ATOM 1428 O O . PHE B 1 53 ? -5.184 18.047 19.891 1 95.62 53 PHE B O 1
ATOM 1435 N N . MET B 1 54 ? -6.293 18.906 18.188 1 95.44 54 MET B N 1
ATOM 1436 C CA . MET B 1 54 ? -5.516 18.188 17.188 1 95.44 54 MET B CA 1
ATOM 1437 C C . MET B 1 54 ? -4.051 18.594 17.219 1 95.44 54 MET B C 1
ATOM 1439 O O . MET B 1 54 ? -3.158 17.75 17.094 1 95.44 54 MET B O 1
ATOM 1443 N N . ARG B 1 55 ? -3.822 19.844 17.406 1 96.44 55 ARG B N 1
ATOM 1444 C CA . ARG B 1 55 ? -2.453 20.344 17.469 1 96.44 55 ARG B CA 1
ATOM 1445 C C . ARG B 1 55 ? -1.728 19.781 18.688 1 96.44 55 ARG B C 1
ATOM 1447 O O . ARG B 1 55 ? -0.546 19.438 18.609 1 96.44 55 ARG B O 1
ATOM 1454 N N . GLN B 1 56 ? -2.432 19.734 19.781 1 96.69 56 GLN B N 1
ATOM 1455 C CA . GLN B 1 56 ? -1.834 19.156 20.984 1 96.69 56 GLN B CA 1
ATOM 1456 C C . GLN B 1 56 ? -1.475 17.688 20.75 1 96.69 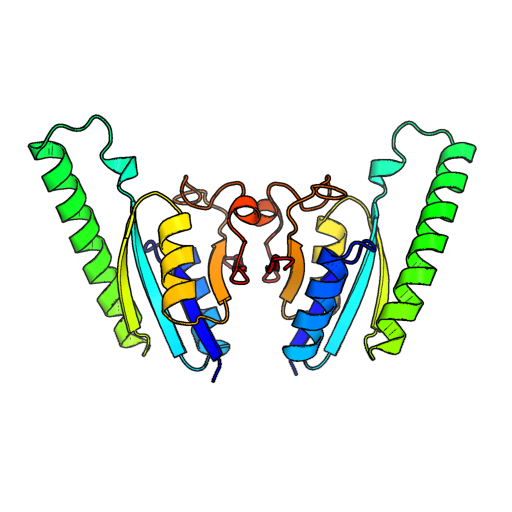56 GLN B C 1
ATOM 1458 O O . GLN B 1 56 ? -0.398 17.234 21.156 1 96.69 56 GLN B O 1
ATOM 1463 N N . GLU B 1 57 ? -2.389 16.984 20.172 1 95.56 57 GLU B N 1
ATOM 1464 C CA . GLU B 1 57 ? -2.111 15.594 19.828 1 95.56 57 GLU B CA 1
ATOM 1465 C C . GLU B 1 57 ? -0.896 15.484 18.906 1 95.56 57 GLU B C 1
ATOM 1467 O O . GLU B 1 57 ? -0.026 14.641 19.125 1 95.56 57 GLU B O 1
ATOM 1472 N N . ALA B 1 58 ? -0.854 16.359 17.969 1 97.31 58 ALA B N 1
ATOM 1473 C CA . ALA B 1 58 ? 0.25 16.375 17.016 1 97.31 58 ALA B CA 1
ATOM 1474 C C . ALA B 1 58 ? 1.584 16.594 17.719 1 97.31 58 ALA B C 1
ATOM 1476 O O . ALA B 1 58 ? 2.59 15.969 17.375 1 97.31 58 ALA B O 1
ATOM 1477 N N . GLU B 1 59 ? 1.562 17.469 18.688 1 97.69 59 GLU B N 1
ATOM 1478 C CA . GLU B 1 59 ? 2.799 17.781 19.391 1 97.69 59 GLU B CA 1
ATOM 1479 C C . GLU B 1 59 ? 3.297 16.578 20.188 1 97.69 59 GLU B C 1
ATOM 1481 O O . GLU B 1 59 ? 4.504 16.344 20.281 1 97.69 59 GLU B O 1
ATOM 1486 N N . LEU B 1 60 ? 2.406 15.859 20.75 1 97.12 60 LEU B N 1
ATOM 1487 C CA . LEU B 1 60 ? 2.793 14.641 21.438 1 97.12 60 LEU B CA 1
ATOM 1488 C C . LEU B 1 60 ? 3.406 13.633 20.469 1 97.12 60 LEU B C 1
ATOM 1490 O O . LEU B 1 60 ? 4.414 13 20.797 1 97.12 60 LEU B O 1
ATOM 1494 N N . ILE B 1 61 ? 2.844 13.555 19.344 1 97.56 61 ILE B N 1
ATOM 1495 C CA . ILE B 1 61 ? 3.35 12.648 18.312 1 97.56 61 ILE B CA 1
ATOM 1496 C C . ILE B 1 61 ? 4.715 13.125 17.828 1 97.56 61 ILE B C 1
ATOM 1498 O O . ILE B 1 61 ? 5.625 12.32 17.625 1 97.56 61 ILE B O 1
ATOM 1502 N N . ARG B 1 62 ? 4.848 14.414 17.672 1 98.44 62 ARG B N 1
ATOM 1503 C CA . ARG B 1 62 ? 6.109 15.008 17.25 1 98.44 62 ARG B CA 1
ATOM 1504 C C . ARG B 1 62 ? 7.254 14.562 18.156 1 98.44 62 ARG B C 1
ATOM 1506 O O . ARG B 1 62 ? 8.305 14.148 17.672 1 98.44 62 ARG B O 1
ATOM 1513 N N . GLU B 1 63 ? 7.012 14.625 19.406 1 97.88 63 GLU B N 1
ATOM 1514 C CA . GLU B 1 63 ? 8.055 14.258 20.359 1 97.88 63 GLU B CA 1
ATOM 1515 C C . GLU B 1 63 ? 8.516 12.82 20.156 1 97.88 63 GLU B C 1
ATOM 1517 O O . GLU B 1 63 ? 9.719 12.547 20.141 1 97.88 63 GLU B O 1
ATOM 1522 N N . THR B 1 64 ? 7.586 11.969 20 1 96.88 64 THR B N 1
ATOM 1523 C CA . THR B 1 64 ? 7.891 10.555 19.797 1 96.88 64 THR B CA 1
ATOM 1524 C C . THR B 1 64 ? 8.664 10.359 18.484 1 96.88 64 THR B C 1
ATOM 1526 O O . THR B 1 64 ? 9.648 9.625 18.453 1 96.88 64 THR B O 1
ATOM 1529 N N . VAL B 1 65 ? 8.258 11.031 17.484 1 98.5 65 VAL B N 1
ATOM 1530 C CA . VAL B 1 65 ? 8.836 10.898 16.141 1 98.5 65 VAL B CA 1
ATOM 1531 C C . VAL B 1 65 ? 10.266 11.438 16.156 1 98.5 65 VAL B C 1
ATOM 1533 O O . VAL B 1 65 ? 11.188 10.781 15.664 1 98.5 65 VAL B O 1
ATOM 1536 N N . GLU B 1 66 ? 10.461 12.586 16.766 1 98.19 66 GLU B N 1
ATOM 1537 C CA . GLU B 1 66 ? 11.773 13.227 16.781 1 98.19 66 GLU B CA 1
ATOM 1538 C C . GLU B 1 66 ? 12.75 12.461 17.672 1 98.19 66 GLU B C 1
ATOM 1540 O O . GLU B 1 66 ? 13.945 12.391 17.359 1 98.19 66 GLU B O 1
ATOM 1545 N N . LYS B 1 67 ? 12.242 11.836 18.656 1 97.56 67 LYS B N 1
ATOM 1546 C CA . LYS B 1 67 ? 13.07 11 19.516 1 97.56 67 LYS B CA 1
ATOM 1547 C C . LYS B 1 67 ? 13.625 9.797 18.75 1 97.56 67 LYS B C 1
ATOM 1549 O O . LYS B 1 67 ? 14.688 9.273 19.078 1 97.56 67 LYS B O 1
ATOM 1554 N N . ARG B 1 68 ? 12.969 9.438 17.734 1 97.19 68 ARG B N 1
ATOM 1555 C CA . ARG B 1 68 ? 13.383 8.289 16.938 1 97.19 68 ARG B CA 1
ATOM 1556 C C . ARG B 1 68 ? 14.258 8.711 15.766 1 97.19 68 ARG B C 1
ATOM 1558 O O . ARG B 1 68 ? 14.648 7.883 14.938 1 97.19 68 ARG B O 1
ATOM 1565 N N . GLY B 1 69 ? 14.461 9.992 15.633 1 96.88 69 GLY B N 1
ATOM 1566 C CA . GLY B 1 69 ? 15.391 10.492 14.633 1 96.88 69 GLY B CA 1
ATOM 1567 C C . GLY B 1 69 ? 14.711 10.859 13.32 1 96.88 69 GLY B C 1
ATOM 1568 O O . GLY B 1 69 ? 15.375 11 12.297 1 96.88 69 GLY B O 1
ATOM 1569 N N . ALA B 1 70 ? 13.406 10.977 13.383 1 98.62 70 ALA B N 1
ATOM 1570 C CA . ALA B 1 70 ? 12.672 11.359 12.18 1 98.62 70 ALA B CA 1
ATOM 1571 C C . ALA B 1 70 ? 12.188 12.805 12.266 1 98.62 70 ALA B C 1
ATOM 1573 O O . ALA B 1 70 ? 12.031 13.344 13.359 1 98.62 70 ALA B O 1
ATOM 1574 N N . GLU B 1 71 ? 12.039 13.383 11.141 1 98.69 71 GLU B N 1
ATOM 1575 C CA . GLU B 1 71 ? 11.414 14.703 11.078 1 98.69 71 GLU B CA 1
ATOM 1576 C C . GLU B 1 71 ? 9.898 14.602 11.25 1 98.69 71 GLU B C 1
ATOM 1578 O O . GLU B 1 71 ? 9.328 13.516 11.172 1 98.69 71 GLU B O 1
ATOM 1583 N N . PHE B 1 72 ? 9.359 15.703 11.586 1 98.75 72 PHE B N 1
ATOM 1584 C CA . PHE B 1 72 ? 7.918 15.727 11.797 1 98.75 72 PHE B CA 1
ATOM 1585 C C . PHE B 1 72 ? 7.297 16.969 11.18 1 98.75 72 PHE B C 1
ATOM 1587 O O . PHE B 1 72 ? 7.863 18.062 11.281 1 98.75 72 PHE B O 1
ATOM 1594 N N . GLU B 1 73 ? 6.148 16.812 10.508 1 98.56 73 GLU B N 1
ATOM 1595 C CA . GLU B 1 73 ? 5.426 17.922 9.883 1 98.56 73 GLU B CA 1
ATOM 1596 C C . GLU B 1 73 ? 3.922 17.797 10.117 1 98.56 73 GLU B C 1
ATOM 1598 O O . GLU B 1 73 ? 3.369 16.703 10.102 1 98.56 73 GLU B O 1
ATOM 1603 N N . ILE B 1 74 ? 3.285 18.922 10.359 1 97.88 74 ILE B N 1
ATOM 1604 C CA . ILE B 1 74 ? 1.828 19 10.367 1 97.88 74 ILE B CA 1
ATOM 1605 C C . ILE B 1 74 ? 1.332 19.516 9.016 1 97.88 74 ILE B C 1
ATOM 1607 O O . ILE B 1 74 ? 1.729 20.594 8.57 1 97.88 74 ILE B O 1
ATOM 1611 N N . VAL B 1 75 ? 0.485 18.75 8.414 1 96.69 75 VAL B N 1
ATOM 1612 C CA . VAL B 1 75 ? -0.092 19.109 7.121 1 96.69 75 VAL B CA 1
ATOM 1613 C C . VAL B 1 75 ? -1.579 19.422 7.289 1 96.69 75 VAL B C 1
ATOM 1615 O O . VAL B 1 75 ? -2.305 18.656 7.941 1 96.69 75 VAL B O 1
ATOM 1618 N N . ARG B 1 76 ? -1.918 20.516 6.781 1 94.94 76 ARG B N 1
ATOM 1619 C CA . ARG B 1 76 ? -3.326 20.906 6.789 1 94.94 76 ARG B CA 1
ATOM 1620 C C . ARG B 1 76 ? -3.93 20.797 5.391 1 94.94 76 ARG B C 1
ATOM 1622 O O . ARG B 1 76 ? -3.334 21.25 4.414 1 94.94 76 ARG B O 1
ATOM 1629 N N . GLY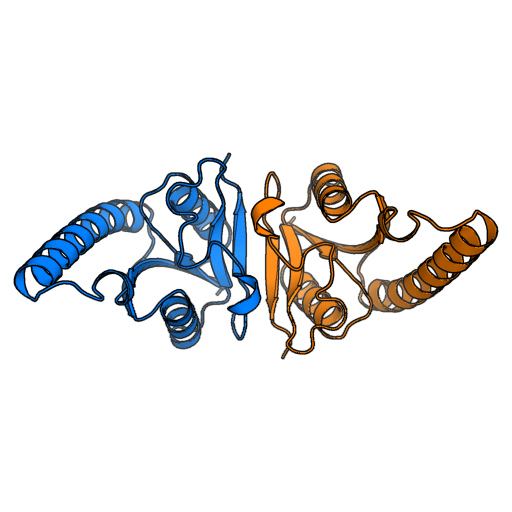 B 1 77 ? -5.027 20.109 5.281 1 93.12 77 GLY B N 1
ATOM 1630 C CA . GLY B 1 77 ? -5.676 19.953 3.986 1 93.12 77 GLY B CA 1
ATOM 1631 C C . GLY B 1 77 ? -6.902 19.062 4.035 1 93.12 77 GLY B C 1
ATOM 1632 O O . GLY B 1 77 ? -7.414 18.766 5.113 1 93.12 77 GLY B O 1
ATOM 1633 N N . GLU B 1 78 ? -7.426 18.797 2.803 1 88.38 78 GLU B N 1
ATOM 1634 C CA . GLU B 1 78 ? -8.641 18 2.703 1 88.38 78 GLU B CA 1
ATOM 1635 C C . GLU B 1 78 ? -8.312 16.547 2.371 1 88.38 78 GLU B C 1
ATOM 1637 O O . GLU B 1 78 ? -8.102 16.203 1.206 1 88.38 78 GLU B O 1
ATOM 1642 N N . GLY B 1 79 ? -8.266 15.727 3.359 1 84.94 79 GLY B N 1
ATOM 1643 C CA . GLY B 1 79 ? -8.172 14.289 3.148 1 84.94 79 GLY B CA 1
ATOM 1644 C C . GLY B 1 79 ? -6.77 13.828 2.777 1 84.94 79 GLY B C 1
ATOM 1645 O O . GLY B 1 79 ? -5.805 14.578 2.934 1 84.94 79 GLY B O 1
ATOM 1646 N N . PRO B 1 80 ? -6.668 12.68 2.293 1 84.25 80 PRO B N 1
ATOM 1647 C CA . PRO B 1 80 ? -5.387 12.047 1.994 1 84.25 80 PRO B CA 1
ATOM 1648 C C . PRO B 1 80 ? -4.613 12.758 0.889 1 84.25 80 PRO B C 1
ATOM 1650 O O . PRO B 1 80 ? -3.387 12.656 0.824 1 84.25 80 PRO B O 1
ATOM 1653 N N . GLU B 1 81 ? -5.344 13.453 0.081 1 87.94 81 GLU B N 1
ATOM 1654 C CA . GLU B 1 81 ? -4.699 14.156 -1.023 1 87.94 81 GLU B CA 1
ATOM 1655 C C . GLU B 1 81 ? -3.664 15.156 -0.513 1 87.94 81 GLU B C 1
ATOM 1657 O O . GLU B 1 81 ? -2.639 15.383 -1.16 1 87.94 81 GLU B O 1
ATOM 1662 N N . ALA B 1 82 ? -3.957 15.703 0.608 1 91.94 82 ALA B N 1
ATOM 1663 C CA . ALA B 1 82 ? -3.029 16.672 1.185 1 91.94 82 ALA B CA 1
ATOM 1664 C C . ALA B 1 82 ? -1.7 16.016 1.544 1 91.94 82 ALA B C 1
ATOM 1666 O O . ALA B 1 82 ? -0.633 16.578 1.31 1 91.94 82 ALA B O 1
ATOM 1667 N N . VAL B 1 83 ? -1.732 14.812 2.043 1 92.81 83 VAL B N 1
ATOM 1668 C CA . VAL B 1 83 ? -0.529 14.078 2.42 1 92.81 83 VAL B CA 1
ATOM 1669 C C . VAL B 1 83 ? 0.23 13.648 1.167 1 92.81 83 VAL B C 1
ATOM 1671 O O . VAL B 1 83 ? 1.457 13.758 1.108 1 92.81 83 VAL B O 1
ATOM 1674 N N . MET B 1 84 ? -0.544 13.266 0.157 1 92.69 84 MET B N 1
ATOM 1675 C CA . MET B 1 84 ? 0.079 12.844 -1.094 1 92.69 84 MET B CA 1
ATOM 1676 C C . MET B 1 84 ? 0.782 14.008 -1.774 1 92.69 84 MET B C 1
ATOM 1678 O O . MET B 1 84 ? 1.878 13.852 -2.314 1 92.69 84 MET B O 1
ATOM 1682 N N . GLU B 1 85 ? 0.109 15.141 -1.744 1 94 85 GLU B N 1
ATOM 1683 C CA . GLU B 1 85 ? 0.708 16.328 -2.33 1 94 85 GLU B CA 1
ATOM 1684 C C . GLU B 1 85 ? 1.988 16.734 -1.6 1 94 85 GLU B C 1
ATOM 1686 O O . GLU B 1 85 ? 3 17.047 -2.23 1 94 85 GLU B O 1
ATOM 1691 N N . TYR B 1 86 ? 1.931 16.656 -0.299 1 96.44 86 TYR B N 1
ATOM 1692 C CA . TYR B 1 86 ? 3.121 16.969 0.487 1 96.44 86 TYR B CA 1
ATOM 1693 C C . TYR B 1 86 ? 4.258 16.016 0.146 1 96.44 86 TYR B C 1
ATOM 1695 O O . TYR B 1 86 ? 5.402 16.438 -0.039 1 96.44 86 TYR B O 1
ATOM 1703 N N . ALA B 1 87 ? 3.945 14.703 0.072 1 96.75 87 ALA B N 1
ATOM 1704 C CA . ALA B 1 87 ? 4.941 13.688 -0.264 1 96.75 87 ALA B CA 1
ATOM 1705 C C . ALA B 1 87 ? 5.598 13.992 -1.608 1 96.75 87 ALA B C 1
ATOM 1707 O O . ALA B 1 87 ? 6.82 13.891 -1.747 1 96.75 87 ALA B O 1
ATOM 1708 N N . ARG B 1 88 ? 4.777 14.375 -2.568 1 95.5 88 ARG B N 1
ATOM 1709 C CA . ARG B 1 88 ? 5.293 14.734 -3.887 1 95.5 88 ARG B CA 1
ATOM 1710 C C . ARG B 1 88 ? 6.223 15.938 -3.803 1 95.5 88 ARG B C 1
ATOM 1712 O O . ARG B 1 88 ? 7.301 15.945 -4.406 1 95.5 88 ARG B O 1
ATOM 1719 N N . GLU B 1 89 ? 5.801 16.906 -3.068 1 96.88 89 GLU B N 1
ATOM 1720 C CA . GLU B 1 89 ? 6.547 18.156 -2.957 1 96.88 89 GLU B CA 1
ATOM 1721 C C . GLU B 1 89 ? 7.93 17.922 -2.354 1 96.88 89 GLU B C 1
ATOM 1723 O O . GLU B 1 89 ? 8.906 18.547 -2.775 1 96.88 89 GLU B O 1
ATOM 1728 N N . VAL B 1 90 ? 8.023 17.047 -1.415 1 97.56 90 VAL B N 1
ATOM 1729 C CA . VAL B 1 90 ? 9.297 16.859 -0.726 1 97.56 90 VAL B CA 1
ATOM 1730 C C . VAL B 1 90 ? 10.102 15.758 -1.418 1 97.56 90 VAL B C 1
ATOM 1732 O O . VAL B 1 90 ? 11.172 15.375 -0.946 1 97.56 90 VAL B O 1
ATOM 1735 N N . GLY B 1 91 ? 9.539 15.156 -2.475 1 97.12 91 GLY B N 1
ATOM 1736 C CA . GLY B 1 91 ? 10.258 14.141 -3.234 1 97.12 91 GLY B CA 1
ATOM 1737 C C . GLY B 1 91 ? 10.328 12.805 -2.523 1 97.12 91 GLY B C 1
ATOM 1738 O O . GLY B 1 91 ? 11.359 12.133 -2.562 1 97.12 91 GLY B O 1
ATOM 1739 N N . ALA B 1 92 ? 9.266 12.445 -1.828 1 97.75 92 ALA B N 1
ATOM 1740 C CA . ALA B 1 92 ? 9.25 11.164 -1.132 1 97.75 92 ALA B CA 1
ATOM 1741 C C . ALA B 1 92 ? 9.211 10 -2.121 1 97.75 92 ALA B C 1
ATOM 1743 O O . ALA B 1 92 ? 8.523 10.07 -3.145 1 97.75 92 ALA B O 1
ATOM 1744 N N . ASP B 1 93 ? 9.922 8.969 -1.738 1 97.06 93 ASP B N 1
ATOM 1745 C CA . ASP B 1 93 ? 9.906 7.758 -2.551 1 97.06 93 ASP B CA 1
ATOM 1746 C C . ASP B 1 93 ? 8.672 6.91 -2.254 1 97.06 93 ASP B C 1
ATOM 1748 O O . ASP B 1 93 ? 8.266 6.082 -3.072 1 97.06 93 ASP B O 1
ATOM 1752 N N . ALA B 1 94 ? 8.094 7.145 -1.087 1 97.12 94 ALA B N 1
ATOM 1753 C CA . ALA B 1 94 ? 6.863 6.441 -0.728 1 97.12 94 ALA B CA 1
ATOM 1754 C C . ALA B 1 94 ? 6.168 7.117 0.45 1 97.12 94 ALA B C 1
ATOM 1756 O O . ALA B 1 94 ? 6.805 7.832 1.229 1 97.12 94 ALA B O 1
ATOM 1757 N N . VAL B 1 95 ? 4.902 6.938 0.448 1 95.38 95 VAL B N 1
ATOM 1758 C CA . VAL B 1 95 ? 4.109 7.234 1.636 1 95.38 95 VAL B CA 1
ATOM 1759 C C . VAL B 1 95 ? 3.805 5.941 2.391 1 95.38 95 VAL B C 1
ATOM 1761 O O . VAL B 1 95 ? 3.344 4.965 1.8 1 95.38 95 VAL B O 1
ATOM 1764 N N . VAL B 1 96 ? 4.027 5.945 3.697 1 95.62 96 VAL B N 1
ATOM 1765 C CA . VAL B 1 96 ? 3.854 4.75 4.516 1 95.62 96 VAL B CA 1
ATOM 1766 C C . VAL B 1 96 ? 2.672 4.941 5.465 1 95.62 96 VAL B C 1
ATOM 1768 O O . VAL B 1 96 ? 2.584 5.957 6.16 1 95.62 96 VAL B O 1
ATOM 1771 N N . VAL B 1 97 ? 1.797 3.918 5.441 1 92.5 97 VAL B N 1
ATOM 1772 C CA . VAL B 1 97 ? 0.586 3.973 6.254 1 92.5 97 VAL B CA 1
ATOM 1773 C C . VAL B 1 97 ? 0.434 2.672 7.043 1 92.5 97 VAL B C 1
ATOM 1775 O O . VAL B 1 97 ? 0.576 1.581 6.484 1 92.5 97 VAL B O 1
ATOM 1778 N N . GLY B 1 98 ? 0.174 2.814 8.336 1 92 98 GLY B N 1
ATOM 1779 C CA . GLY B 1 98 ? -0.122 1.648 9.148 1 92 98 GLY B CA 1
ATOM 1780 C C . GLY B 1 98 ? -1.552 1.164 9 1 92 98 GLY B C 1
ATOM 1781 O O . GLY B 1 98 ? -2.484 1.97 8.953 1 92 98 GLY B O 1
ATOM 1782 N N . VAL B 1 99 ? -1.592 -0.222 8.805 1 83.12 99 VAL B N 1
ATOM 1783 C CA . VAL B 1 99 ? -2.918 -0.827 8.719 1 83.12 99 VAL B CA 1
ATOM 1784 C C . VAL B 1 99 ? -3.146 -1.738 9.922 1 83.12 99 VAL B C 1
ATOM 1786 O O . VAL B 1 99 ? -2.279 -2.541 10.273 1 83.12 99 VAL B O 1
ATOM 1789 N N . GLY B 1 100 ? -4.074 -1.528 10.836 1 72.19 100 GLY B N 1
ATOM 1790 C CA . GLY B 1 100 ? -4.352 -2.336 12.016 1 72.19 100 GLY B CA 1
ATOM 1791 C C . GLY B 1 100 ? -5.809 -2.744 12.133 1 72.19 100 GLY B C 1
ATOM 1792 O O . GLY B 1 100 ? -6.648 -2.291 11.352 1 72.19 100 GLY B O 1
ATOM 1793 N N . HIS B 1 101 ? -6.098 -3.984 12.914 1 54.94 101 HIS B N 1
ATOM 1794 C CA . HIS B 1 101 ? -7.406 -4.566 13.18 1 54.94 101 HIS B CA 1
ATOM 1795 C C . HIS B 1 101 ? -8.398 -3.502 13.641 1 54.94 101 HIS B C 1
ATOM 1797 O O . HIS B 1 101 ? -9.594 -3.592 13.344 1 54.94 101 HIS B O 1
ATOM 1803 N N . ILE B 1 102 ? -8.109 -2.984 14.914 1 45.62 102 ILE B N 1
ATOM 1804 C CA . ILE B 1 102 ? -9.203 -2.178 15.438 1 45.62 102 ILE B CA 1
ATOM 1805 C C . ILE B 1 102 ? -9.297 -0.864 14.664 1 45.62 102 ILE B C 1
ATOM 1807 O O . ILE B 1 102 ? -8.32 -0.106 14.602 1 45.62 102 ILE B O 1
ATOM 1811 N N . PRO B 1 103 ? -10.281 -0.856 13.859 1 42.19 103 PRO B N 1
ATOM 1812 C CA . PRO B 1 103 ? -10.531 0.356 13.078 1 42.19 103 PRO B CA 1
ATOM 1813 C C . PRO B 1 103 ? -10.367 1.633 13.898 1 42.19 103 PRO B C 1
ATOM 1815 O O . PRO B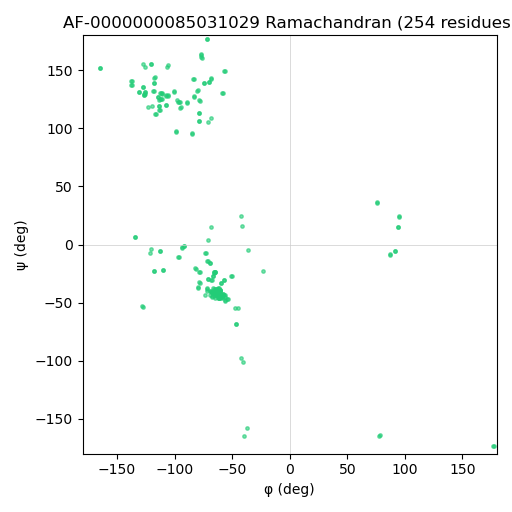 1 103 ? -11.25 1.979 14.695 1 42.19 103 PRO B O 1
ATOM 1818 N N . ARG B 1 104 ? -9.586 1.619 14.977 1 37.56 104 ARG B N 1
ATOM 1819 C CA . ARG B 1 104 ? -9.992 2.979 15.328 1 37.56 104 ARG B CA 1
ATOM 1820 C C . ARG B 1 104 ? -10.078 3.859 14.086 1 37.56 104 ARG B C 1
ATOM 1822 O O . ARG B 1 104 ? -11.133 4.434 13.797 1 37.56 104 ARG B O 1
ATOM 1829 N N . PHE B 1 105 ? -8.867 4.707 13.984 1 34.97 105 PHE B N 1
ATOM 1830 C CA . PHE B 1 105 ? -8.953 5.719 12.938 1 34.97 105 PHE B CA 1
ATOM 1831 C C . PHE B 1 105 ? -8.938 5.078 11.555 1 34.97 105 PHE B C 1
ATOM 1833 O O . PHE B 1 105 ? -7.875 4.945 10.938 1 34.97 105 PHE B O 1
ATOM 1840 N N . GLU B 1 106 ? -9.133 3.873 11.336 1 41.06 106 GLU B N 1
ATOM 1841 C CA . GLU B 1 106 ? -9.555 3.43 10.016 1 41.06 106 GLU B CA 1
ATOM 1842 C C . GLU B 1 106 ? -10.234 4.559 9.242 1 41.06 106 GLU B C 1
ATOM 1844 O O . GLU B 1 106 ? -10.82 4.328 8.188 1 41.06 106 GLU B O 1
ATOM 1849 N N . ASP B 1 107 ? -10.656 5.387 10.062 1 41.34 107 ASP B N 1
ATOM 1850 C CA . ASP B 1 107 ? -11.492 6.371 9.391 1 41.34 107 ASP B CA 1
ATOM 1851 C C . ASP B 1 107 ? -10.945 6.711 8.008 1 41.34 107 ASP B C 1
ATOM 1853 O O . ASP B 1 107 ? -9.781 6.434 7.711 1 41.34 107 ASP B O 1
ATOM 1857 N N . ILE B 1 108 ? -11.328 7.828 7.578 1 40.44 108 ILE B N 1
ATOM 1858 C CA . ILE B 1 108 ? -11.766 8.648 6.453 1 40.44 108 ILE B CA 1
ATOM 1859 C C . ILE B 1 108 ? -10.578 8.938 5.539 1 40.44 108 ILE B C 1
ATOM 1861 O O . ILE B 1 108 ? -10.742 9.125 4.332 1 40.44 108 ILE B O 1
ATOM 1865 N N . THR B 1 109 ? -9.539 9.18 6.215 1 44.69 109 THR B N 1
ATOM 1866 C CA . THR B 1 109 ? -8.688 9.875 5.254 1 44.69 109 THR B CA 1
ATOM 1867 C C . THR B 1 109 ? -8.133 8.898 4.223 1 44.69 109 THR B C 1
ATOM 1869 O O . THR B 1 109 ? -8.086 9.211 3.029 1 44.69 109 THR B O 1
ATOM 1872 N N . PHE B 1 110 ? -7.645 7.609 4.832 1 50.19 110 PHE B N 1
ATOM 1873 C CA . PHE B 1 110 ? -7.07 6.715 3.832 1 50.19 110 PHE B CA 1
ATOM 1874 C C . PHE B 1 110 ? -7.809 5.383 3.805 1 50.19 110 PHE B C 1
ATOM 1876 O O . PHE B 1 110 ? -7.367 4.434 3.158 1 50.19 110 PHE B O 1
ATOM 1883 N N . ARG B 1 111 ? -8.758 5.051 4.715 1 48.62 111 ARG B N 1
ATOM 1884 C CA . ARG B 1 111 ? -9.305 3.732 5.008 1 48.62 111 ARG B CA 1
ATOM 1885 C C . ARG B 1 111 ? -9.688 3.004 3.723 1 48.62 111 ARG B C 1
ATOM 1887 O O . ARG B 1 111 ? -9.492 1.793 3.607 1 48.62 111 ARG B O 1
ATOM 1894 N N . ARG B 1 112 ? -10.453 3.799 3.143 1 53.31 112 ARG B N 1
ATOM 1895 C CA . ARG B 1 112 ? -11.016 3.062 2.014 1 53.31 112 ARG B CA 1
ATOM 1896 C C . ARG B 1 112 ? -10.664 3.736 0.691 1 53.31 112 ARG B C 1
ATOM 1898 O O . ARG B 1 112 ? -10.734 4.961 0.576 1 53.31 112 ARG B O 1
ATOM 1905 N N . GLY B 1 113 ? -10.07 2.93 0.134 1 64.06 113 GLY B N 1
ATOM 1906 C CA . GLY B 1 113 ? -9.914 3.387 -1.237 1 64.06 113 GLY B CA 1
ATOM 1907 C C . GLY B 1 113 ? -8.594 4.105 -1.478 1 64.06 113 GLY B C 1
ATOM 1908 O O . GLY B 1 113 ? -8.539 5.062 -2.252 1 64.06 113 GLY B O 1
ATOM 1909 N N . ILE B 1 114 ? -7.641 3.676 -0.497 1 70 114 ILE B N 1
ATOM 1910 C CA . ILE B 1 114 ? -6.355 4.348 -0.638 1 70 114 ILE B CA 1
ATOM 1911 C C . ILE B 1 114 ? -5.871 4.242 -2.084 1 70 114 ILE B C 1
ATOM 1913 O O . ILE B 1 114 ? -5.195 5.145 -2.586 1 70 114 ILE B O 1
ATOM 1917 N N . GLU B 1 115 ? -6.32 3.236 -2.656 1 70.06 115 GLU B N 1
ATOM 1918 C CA . GLU B 1 115 ? -5.922 3.021 -4.043 1 70.06 115 GLU B CA 1
ATOM 1919 C C . GLU B 1 115 ? -6.301 4.215 -4.918 1 70.06 115 GLU B C 1
ATOM 1921 O O . GLU B 1 115 ? -5.602 4.531 -5.883 1 70.06 115 GLU B O 1
ATOM 1926 N N . GLY B 1 116 ? -7.375 4.789 -4.453 1 72.94 116 GLY B N 1
ATOM 1927 C CA . GLY B 1 116 ? -7.863 5.922 -5.227 1 72.94 116 GLY B CA 1
ATOM 1928 C C . GLY B 1 116 ? -7.004 7.164 -5.078 1 72.94 116 GLY B C 1
ATOM 1929 O O . GLY B 1 116 ? -7.129 8.109 -5.855 1 72.94 116 GLY B O 1
ATOM 1930 N N . HIS B 1 117 ? -6.074 7.059 -4.176 1 75.38 117 HIS B N 1
ATOM 1931 C CA . HIS B 1 117 ? -5.273 8.25 -3.896 1 75.38 117 HIS B CA 1
ATOM 1932 C C . HIS B 1 117 ? -3.828 8.055 -4.344 1 75.38 117 HIS B C 1
ATOM 1934 O O . HIS B 1 117 ? -3.021 8.984 -4.258 1 75.38 117 HIS B O 1
ATOM 1940 N N . VAL B 1 118 ? -3.576 6.879 -4.762 1 80.31 118 VAL B N 1
ATOM 1941 C CA . VAL B 1 118 ? -2.221 6.57 -5.207 1 80.31 118 VAL B CA 1
ATOM 1942 C C . VAL B 1 118 ? -2.008 7.105 -6.621 1 80.31 118 VAL B C 1
ATOM 1944 O O . VAL B 1 118 ? -2.586 6.59 -7.582 1 80.31 118 VAL B O 1
ATOM 1947 N N . ARG B 1 119 ? -1.259 8.188 -6.801 1 7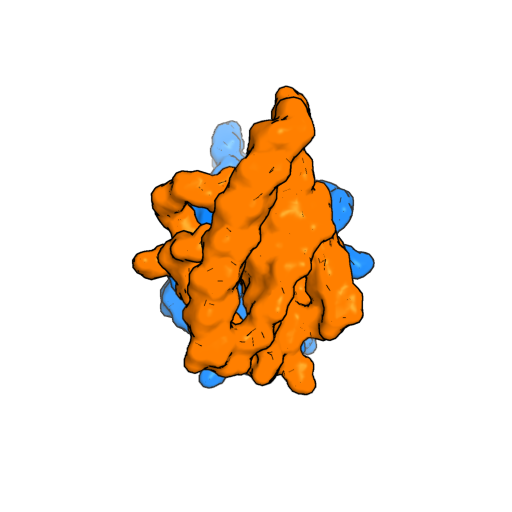9.75 119 ARG B N 1
ATOM 1948 C CA . ARG B 1 119 ? -1.107 8.789 -8.125 1 79.75 119 ARG B CA 1
ATOM 1949 C C . ARG B 1 119 ? 0.365 8.977 -8.469 1 79.75 119 ARG B C 1
ATOM 1951 O O . ARG B 1 119 ? 0.825 8.516 -9.523 1 79.75 119 ARG B O 1
ATOM 1958 N N . ASP B 1 120 ? 1.092 9.609 -7.633 1 85.19 120 ASP B N 1
ATOM 1959 C CA . ASP B 1 120 ? 2.439 10.008 -8.031 1 85.19 120 ASP B CA 1
ATOM 1960 C C . ASP B 1 120 ? 3.49 9.344 -7.148 1 85.19 120 ASP B C 1
ATOM 1962 O O . ASP B 1 120 ? 4.641 9.18 -7.559 1 85.19 120 ASP B O 1
ATOM 1966 N N . VAL B 1 121 ? 3.021 9 -6.062 1 93.25 121 VAL B N 1
ATOM 1967 C CA . VAL B 1 121 ? 3.953 8.43 -5.094 1 93.25 121 VAL B CA 1
ATOM 1968 C C . VAL B 1 121 ? 3.443 7.066 -4.629 1 93.25 121 VAL B C 1
ATOM 1970 O O . VAL B 1 121 ? 2.266 6.918 -4.297 1 93.25 121 VAL B O 1
ATOM 1973 N N . PRO B 1 122 ? 4.328 6.043 -4.645 1 95 122 PRO B N 1
ATOM 1974 C CA . PRO B 1 122 ? 3.918 4.75 -4.098 1 95 122 PRO B CA 1
ATOM 1975 C C . PRO B 1 122 ? 3.451 4.84 -2.646 1 95 122 PRO B C 1
ATOM 1977 O O . PRO B 1 122 ? 3.898 5.723 -1.905 1 95 122 PRO B O 1
ATOM 1980 N N . VAL B 1 123 ? 2.543 3.977 -2.303 1 93 123 VAL B N 1
ATOM 1981 C CA . VAL B 1 123 ? 2.062 3.9 -0.927 1 93 123 VAL B CA 1
ATOM 1982 C C . VAL B 1 123 ? 2.381 2.525 -0.344 1 93 123 VAL B C 1
ATOM 1984 O O . VAL B 1 123 ? 2.135 1.5 -0.985 1 93 123 VAL B O 1
ATOM 1987 N N . VAL B 1 124 ? 2.93 2.525 0.842 1 94.88 124 VAL B N 1
ATOM 1988 C CA . VAL B 1 124 ? 3.242 1.29 1.554 1 94.88 124 VAL B CA 1
ATOM 1989 C C . VAL B 1 124 ? 2.27 1.102 2.715 1 94.88 124 VAL B C 1
ATOM 1991 O O . VAL B 1 124 ? 2.18 1.952 3.604 1 94.88 124 VAL B O 1
ATOM 1994 N N . LEU B 1 125 ? 1.568 0.039 2.678 1 91.94 125 LEU B N 1
ATOM 1995 C CA . LEU B 1 125 ? 0.687 -0.342 3.775 1 91.94 125 LEU B CA 1
ATOM 1996 C C . LEU B 1 125 ? 1.38 -1.326 4.711 1 91.94 125 LEU B C 1
ATOM 1998 O O . LEU B 1 125 ? 1.778 -2.414 4.293 1 91.94 125 LEU B O 1
ATOM 2002 N N . VAL B 1 126 ? 1.456 -0.95 5.984 1 93.75 126 VAL B N 1
ATOM 2003 C CA . VAL B 1 126 ? 2.18 -1.755 6.961 1 93.75 126 VAL B CA 1
ATOM 2004 C C . VAL B 1 126 ? 1.201 -2.334 7.98 1 93.75 126 VAL B C 1
ATOM 2006 O O . VAL B 1 126 ? 0.495 -1.588 8.664 1 93.75 126 VAL B O 1
ATOM 2009 N N . PRO B 1 127 ? 1.154 -3.646 8.031 1 89.5 127 PRO B N 1
ATOM 2010 C CA . PRO B 1 127 ? 0.256 -4.246 9.023 1 89.5 127 PRO B CA 1
ATOM 2011 C C . PRO B 1 127 ? 0.746 -4.059 10.453 1 89.5 127 PRO B C 1
ATOM 2013 O O . PRO B 1 127 ? 1.954 -4.078 10.703 1 89.5 127 PRO B O 1
ATOM 2016 N N . SER B 1 128 ? -0.272 -3.783 11.273 1 83.12 128 SER B N 1
ATOM 2017 C CA . SER B 1 128 ? 0.054 -3.701 12.695 1 83.12 128 SER B CA 1
ATOM 2018 C C . SER B 1 128 ? 0.084 -5.082 13.336 1 83.12 128 SER B C 1
ATOM 2020 O O . SER B 1 128 ? -0.754 -5.934 13.031 1 83.12 128 SER B O 1
ATOM 2022 N N . ARG B 1 129 ? 1.114 -5.504 14.039 1 69.44 129 ARG B N 1
ATOM 2023 C CA . ARG B 1 129 ? 1.282 -6.785 14.719 1 69.44 129 ARG B CA 1
ATOM 2024 C C . ARG B 1 129 ? 0.498 -6.82 16.031 1 69.44 129 ARG B C 1
ATOM 2026 O O . ARG B 1 129 ? 0.265 -5.781 16.641 1 69.44 129 ARG B O 1
#

Foldseek 3Di:
DAEEEFEDDPDLQSVVLLVVCVVPGPAYEYEYEPACVVCPPPDPVVSVVVVVVSVVSQVVVQVVSVVSVHHYYYFYYHACLRVVVVCVVVVHQEYEYGDEDPVPVCDDRCVPDVVVNPDDHHYHYHYRD/DAEEEQEDDPDLQSVVLLVVCVVPGPAYEYEYEPACVVCPPPDPVVSVVVVVVSVVSQVVVQVVSVVSPHHYYYFYYHACLRVVVVCVVVVHQEYEYGDEDPVPVCDDRCVPDVVVNPDDHHYHYHYRD

Secondary structure (DSSP, 8-state):
--EEEEEE-SSHHHHHHHHHHHHH-SEEEEEEEEEGGGGTT--HHHHHHHHHHHHHHHHHHHHHHHHTT-EEEEEEESTHHHHHHHHHHTT-SEEEEEE-SS-TT--TTTSS-GGGG-SSS-EEEEE--/--EEEEEE-SSHHHHHHHHHHHHH-SEEEEEEEEEGGGGTT--HHHHHHHHHHHHHHHHHHHHHHHHTT-EEEEEEESTHHHHHHHHHHTT-SEEEEEE-SS-SS--TTTSS-GGGG-SSS-EEEEE--